Protein AF-A0A3R7ERK3-F1 (afdb_monomer_lite)

Radius of gyration: 38.35 Å; chains: 1; bounding box: 89×74×99 Å

InterPro domains:
  IPR007146 Sas10/Utp3/C1D [PF04000] (16-89)
  IPR018972 Sas10 C-terminal domain [PF09368] (213-286)

Foldseek 3Di:
DDPVLVVLVVVLVVLVCCLVQFLVVLLVLLVVVCVVDPDPVSVVVNVLSVVVNVLSVQLSVLSVVVSVCVVVVHDCPPPCSVVVNVVSVVVVVVVVVVCVVCVVVSVVSSPPDPPDPPCPPPPPCLVCCVLPPPDPDDDDDPPDPDDDDDDDDDDDDDDDDDDPPPPPVVVNVVVVVVVVVVVVVVSVVSVVVSPPDDPPPPPPPPPPPPPVPDDDDDDPCRVVVPPPDDDDDPCVVDPVSVVVVVVVVVVVVCCVVDPDDDDPCVPDDPDDPVDDDPVDDPDDDD

pLDDT: mean 79.23, std 19.53, range [29.23, 98.06]

Structure (mmCIF, N/CA/C/O backbone):
data_AF-A0A3R7ERK3-F1
#
_entry.id   AF-A0A3R7ERK3-F1
#
loop_
_atom_site.group_PDB
_atom_site.id
_atom_site.type_symbol
_atom_site.label_atom_id
_atom_site.label_alt_id
_atom_site.label_comp_id
_atom_site.label_asym_id
_atom_site.label_entity_id
_atom_site.label_seq_id
_atom_site.pdbx_PDB_ins_code
_atom_site.Cartn_x
_atom_site.Cartn_y
_atom_site.Cartn_z
_atom_site.occupancy
_atom_site.B_iso_or_equiv
_atom_site.auth_seq_id
_atom_site.auth_comp_id
_atom_site.auth_asym_id
_atom_site.auth_atom_id
_atom_site.pdbx_PDB_model_num
ATOM 1 N N . THR A 1 1 ? -10.775 5.282 52.445 1.00 58.25 1 THR A N 1
ATOM 2 C CA . THR A 1 1 ? -9.880 4.820 51.362 1.00 58.25 1 THR A CA 1
ATOM 3 C C . THR A 1 1 ? -10.753 4.268 50.256 1.00 58.25 1 THR A C 1
ATOM 5 O O . THR A 1 1 ? -11.636 3.484 50.562 1.00 58.25 1 THR A O 1
ATOM 8 N N . SER A 1 2 ? -10.615 4.758 49.022 1.00 68.88 2 SER A N 1
ATOM 9 C CA . SER A 1 2 ? -11.477 4.341 47.901 1.00 68.88 2 SER A CA 1
ATOM 10 C C . SER A 1 2 ? -10.902 3.055 47.289 1.00 68.88 2 SER A C 1
ATOM 12 O O . SER A 1 2 ? -9.814 3.146 46.722 1.00 68.88 2 SER A O 1
ATOM 14 N N . PRO A 1 3 ? -11.556 1.885 47.419 1.00 77.94 3 PRO A N 1
ATOM 15 C CA . PRO A 1 3 ? -11.008 0.603 46.952 1.00 77.94 3 PRO A CA 1
ATOM 16 C C . PRO A 1 3 ? -10.817 0.551 45.427 1.00 77.94 3 PRO A C 1
ATOM 18 O O . PRO A 1 3 ? -9.870 -0.062 44.953 1.00 77.94 3 PRO A O 1
ATOM 21 N N . GLU A 1 4 ? -11.634 1.299 44.682 1.00 80.88 4 GLU A N 1
ATOM 22 C CA . GLU A 1 4 ? -11.571 1.447 43.217 1.00 80.88 4 GLU A CA 1
ATOM 23 C C . GLU A 1 4 ? -10.224 1.970 42.693 1.00 80.88 4 GLU A C 1
ATOM 25 O O . GLU A 1 4 ? -9.870 1.771 41.536 1.00 80.88 4 GLU A O 1
ATOM 30 N N . LEU A 1 5 ? -9.460 2.682 43.532 1.00 85.69 5 LEU A N 1
ATOM 31 C CA . LEU A 1 5 ? -8.225 3.335 43.099 1.00 85.69 5 LEU A CA 1
ATOM 32 C C . LEU A 1 5 ? -7.145 2.323 42.698 1.00 85.69 5 LEU A C 1
ATOM 34 O O . LEU A 1 5 ? -6.342 2.615 41.818 1.00 85.69 5 LEU A O 1
ATOM 38 N N . LEU A 1 6 ? -7.121 1.164 43.362 1.00 88.06 6 LEU A N 1
ATOM 39 C CA . LEU A 1 6 ? -6.150 0.117 43.069 1.00 88.06 6 LEU A CA 1
ATOM 40 C C . LEU A 1 6 ? -6.454 -0.530 41.713 1.00 88.06 6 LEU A C 1
ATOM 42 O O . LEU A 1 6 ? -5.558 -0.629 40.887 1.00 88.06 6 LEU A O 1
ATOM 46 N N . GLY A 1 7 ? -7.729 -0.837 41.447 1.00 89.62 7 GLY A N 1
ATOM 47 C CA . GLY A 1 7 ? -8.158 -1.380 40.154 1.00 89.62 7 GLY A CA 1
ATOM 48 C C . GLY A 1 7 ? -7.832 -0.443 38.990 1.00 89.62 7 GLY A C 1
ATOM 49 O O . GLY A 1 7 ? -7.250 -0.870 38.001 1.00 89.62 7 GLY A O 1
ATOM 50 N N . LEU A 1 8 ? -8.092 0.860 39.143 1.00 90.25 8 LEU A N 1
ATOM 51 C CA . LEU A 1 8 ? -7.752 1.853 38.115 1.00 90.25 8 LEU A CA 1
ATOM 52 C C . LEU A 1 8 ? -6.241 2.010 37.893 1.00 90.25 8 LEU A C 1
ATOM 54 O O . LEU A 1 8 ? -5.812 2.388 36.803 1.00 90.25 8 LEU A O 1
ATOM 58 N N . LEU A 1 9 ? -5.426 1.777 38.924 1.00 93.00 9 LEU A N 1
ATOM 59 C CA . LEU A 1 9 ? -3.972 1.824 38.799 1.00 93.00 9 LEU A CA 1
ATOM 60 C C . LEU A 1 9 ? -3.461 0.614 38.012 1.00 93.00 9 LEU A C 1
ATOM 62 O O . LEU A 1 9 ? -2.641 0.795 37.110 1.00 93.00 9 LEU A O 1
ATOM 66 N N . ASP A 1 10 ? -3.983 -0.575 38.309 1.00 93.75 10 ASP A N 1
ATOM 67 C CA . ASP A 1 10 ? -3.658 -1.806 37.586 1.00 93.75 10 ASP A CA 1
ATOM 68 C C . ASP A 1 10 ? -4.104 -1.710 36.116 1.00 93.75 10 ASP A C 1
ATOM 70 O O . ASP A 1 10 ? -3.326 -2.018 35.213 1.00 93.75 10 ASP A O 1
ATOM 74 N N . GLU A 1 11 ? -5.305 -1.181 35.852 1.00 92.25 11 GLU A N 1
ATOM 75 C CA . GLU A 1 11 ? -5.793 -0.908 34.491 1.00 92.25 11 GLU A CA 1
ATOM 76 C C . GLU A 1 11 ? -4.885 0.081 33.749 1.00 92.25 11 GLU A C 1
ATOM 78 O O . GLU A 1 11 ? -4.520 -0.150 32.596 1.00 92.25 11 GLU A O 1
ATOM 83 N N . LEU A 1 12 ? -4.469 1.174 34.396 1.00 94.25 12 LEU A N 1
ATOM 84 C CA . LEU A 1 12 ? -3.560 2.139 33.777 1.00 94.25 12 LEU A CA 1
ATOM 85 C C . LEU A 1 12 ? -2.221 1.495 33.399 1.00 94.25 12 LEU A C 1
ATOM 87 O O . LEU A 1 12 ? -1.716 1.752 32.307 1.00 94.25 12 LEU A O 1
ATOM 91 N N . GLN A 1 13 ? -1.652 0.663 34.274 1.00 94.94 13 GLN A N 1
ATOM 92 C CA . GLN A 1 13 ? -0.412 -0.055 33.974 1.00 94.94 13 GLN A CA 1
ATOM 93 C C . GLN A 1 13 ? -0.601 -1.048 32.823 1.00 94.94 13 GLN A C 1
ATOM 95 O O . GLN A 1 13 ? 0.227 -1.077 31.913 1.00 94.94 13 GLN A O 1
ATOM 100 N N . LEU A 1 14 ? -1.710 -1.791 32.822 1.00 94.94 14 LEU A N 1
ATOM 101 C CA . LEU A 1 14 ? -2.060 -2.742 31.769 1.00 94.94 14 LEU A CA 1
ATOM 102 C C . LEU A 1 14 ? -2.144 -2.060 30.397 1.00 94.94 14 LEU A C 1
ATOM 104 O O . LEU A 1 14 ? -1.480 -2.485 29.455 1.00 94.94 14 LEU A O 1
ATOM 108 N N . TYR A 1 15 ? -2.915 -0.977 30.279 1.00 94.00 15 TYR A N 1
ATOM 109 C CA . TYR A 1 15 ? -3.103 -0.284 29.001 1.00 94.00 15 TYR A CA 1
ATOM 110 C C . TYR A 1 15 ? -1.849 0.457 28.523 1.00 94.00 15 TYR A C 1
ATOM 112 O O . TYR A 1 15 ? -1.625 0.567 27.315 1.00 94.00 15 TYR A O 1
ATOM 120 N N . LEU A 1 16 ? -1.003 0.942 29.439 1.00 94.19 16 LEU A N 1
ATOM 121 C CA . LEU A 1 16 ? 0.304 1.486 29.067 1.00 94.19 16 LEU A CA 1
ATOM 122 C C . LEU A 1 16 ? 1.236 0.396 28.526 1.00 94.19 16 LEU A C 1
ATOM 124 O O . LEU A 1 16 ? 1.875 0.632 27.502 1.00 94.19 16 LEU A O 1
ATOM 128 N N . ALA A 1 17 ? 1.271 -0.781 29.159 1.00 94.88 17 ALA A N 1
ATOM 129 C CA . ALA A 1 17 ? 2.052 -1.920 28.677 1.00 94.88 17 ALA A CA 1
ATOM 130 C C . ALA A 1 17 ? 1.566 -2.380 27.292 1.00 94.88 17 ALA A C 1
ATOM 132 O O . ALA A 1 17 ? 2.362 -2.467 26.359 1.00 94.88 17 ALA A O 1
ATOM 133 N N . GLN A 1 18 ? 0.250 -2.544 27.112 1.00 91.88 18 GLN A N 1
ATOM 134 C CA . GLN A 1 18 ? -0.352 -2.883 25.816 1.00 91.88 18 GLN A CA 1
ATOM 135 C C . GLN A 1 18 ? 0.002 -1.869 24.717 1.00 91.88 18 GLN A C 1
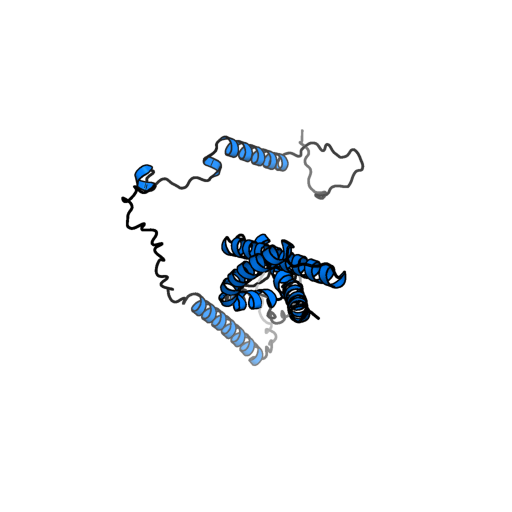ATOM 137 O O . GLN A 1 18 ? 0.274 -2.250 23.575 1.00 91.88 18 GLN A O 1
ATOM 142 N N . TYR A 1 19 ? 0.016 -0.572 25.041 1.00 93.69 19 TYR A N 1
ATOM 143 C CA . TYR A 1 19 ? 0.418 0.462 24.091 1.00 93.69 19 TYR A CA 1
ATOM 144 C C . TYR A 1 19 ? 1.891 0.329 23.683 1.00 93.69 19 TYR A C 1
ATOM 146 O O . TYR A 1 19 ? 2.200 0.394 22.490 1.00 93.69 19 TYR A O 1
ATOM 154 N N . THR A 1 20 ? 2.792 0.136 24.651 1.00 93.88 20 THR A N 1
ATOM 155 C CA . THR A 1 20 ? 4.235 0.065 24.386 1.00 93.88 20 THR A CA 1
ATOM 156 C C . THR A 1 20 ? 4.667 -1.228 23.708 1.00 93.88 20 THR A C 1
ATOM 158 O O . THR A 1 20 ? 5.536 -1.174 22.842 1.00 93.88 20 THR A O 1
ATOM 161 N N . GLU A 1 21 ? 4.085 -2.362 24.094 1.00 92.31 21 GLU A N 1
ATOM 162 C CA . GLU A 1 21 ? 4.523 -3.694 23.659 1.00 92.31 21 GLU A CA 1
ATOM 163 C C . GLU A 1 21 ? 3.828 -4.147 22.371 1.00 92.31 21 GLU A C 1
ATOM 165 O O . GLU A 1 21 ? 4.473 -4.767 21.531 1.00 92.31 21 GLU A O 1
ATOM 170 N N . ASN A 1 22 ? 2.554 -3.782 22.167 1.00 91.81 22 ASN A N 1
ATOM 171 C CA . ASN A 1 22 ? 1.754 -4.328 21.065 1.00 91.81 22 ASN A CA 1
ATOM 172 C C . ASN A 1 22 ? 1.363 -3.255 20.042 1.00 91.81 22 ASN A C 1
ATOM 174 O O . ASN A 1 22 ? 1.685 -3.363 18.859 1.00 91.81 22 ASN A O 1
ATOM 178 N N . ILE A 1 23 ? 0.667 -2.198 20.477 1.00 93.06 23 ILE A N 1
ATOM 179 C CA . ILE A 1 23 ? 0.012 -1.253 19.551 1.00 93.06 23 ILE A CA 1
ATOM 180 C C . ILE A 1 23 ? 1.043 -0.439 18.765 1.00 93.06 23 ILE A C 1
ATOM 182 O O . ILE A 1 23 ? 0.965 -0.359 17.538 1.00 93.06 23 ILE A O 1
ATOM 186 N N . ARG A 1 24 ? 2.017 0.158 19.459 1.00 93.50 24 ARG A N 1
ATOM 187 C CA . ARG A 1 24 ? 3.039 0.995 18.825 1.00 93.50 24 ARG A CA 1
ATOM 188 C C . ARG A 1 24 ? 3.893 0.234 17.795 1.00 93.50 24 ARG A C 1
ATOM 190 O O . ARG A 1 24 ? 3.940 0.696 16.653 1.00 93.50 24 ARG A O 1
ATOM 197 N N . PRO A 1 25 ? 4.530 -0.911 18.121 1.00 93.94 25 PRO A N 1
ATOM 198 C CA . PRO A 1 25 ? 5.323 -1.642 17.131 1.00 93.94 25 PRO A CA 1
ATOM 199 C C . PRO A 1 25 ? 4.471 -2.175 15.971 1.00 93.94 25 PRO A C 1
ATOM 201 O O . PRO A 1 25 ? 4.920 -2.151 14.824 1.00 93.94 25 PRO A O 1
ATOM 204 N N . ALA A 1 26 ? 3.219 -2.580 16.216 1.00 92.88 26 ALA A N 1
ATOM 205 C CA . ALA A 1 26 ? 2.319 -3.009 15.146 1.00 92.88 26 ALA A CA 1
ATOM 206 C C . ALA A 1 26 ? 2.004 -1.877 14.150 1.00 92.88 26 ALA A C 1
ATOM 208 O O . ALA A 1 26 ? 2.006 -2.107 12.937 1.00 92.88 26 ALA A O 1
ATOM 209 N N . ILE A 1 27 ? 1.781 -0.646 14.631 1.00 94.19 27 ILE A N 1
ATOM 210 C CA . ILE A 1 27 ? 1.573 0.523 13.761 1.00 94.19 27 ILE A CA 1
ATOM 211 C C . ILE A 1 27 ? 2.820 0.792 12.918 1.00 94.19 27 ILE A C 1
ATOM 213 O O . ILE A 1 27 ? 2.697 0.942 11.702 1.00 94.19 27 ILE A O 1
ATOM 217 N N . GLU A 1 28 ? 4.006 0.810 13.530 1.00 92.44 28 GLU A N 1
ATOM 218 C CA . GLU A 1 28 ? 5.272 1.053 12.823 1.00 92.44 28 GLU A CA 1
ATOM 219 C C . GLU A 1 28 ? 5.475 0.024 11.689 1.00 92.44 28 GLU A C 1
ATOM 221 O O . GLU A 1 28 ? 5.719 0.406 10.538 1.00 92.44 28 GLU A O 1
ATOM 226 N N . LYS A 1 29 ? 5.234 -1.269 11.956 1.00 90.75 29 LYS A N 1
ATOM 227 C CA . LYS A 1 29 ? 5.305 -2.333 10.938 1.00 90.75 29 LYS A CA 1
ATOM 228 C C . LYS A 1 29 ? 4.248 -2.199 9.838 1.00 90.75 29 LYS A C 1
ATOM 230 O O . LYS A 1 29 ? 4.567 -2.362 8.655 1.00 90.75 29 LYS A O 1
ATOM 235 N N . LEU A 1 30 ? 2.994 -1.879 10.170 1.00 90.06 30 LEU A N 1
ATOM 236 C CA . LEU A 1 30 ? 1.955 -1.662 9.152 1.00 90.06 30 LEU A CA 1
ATOM 237 C C . LEU A 1 30 ? 2.241 -0.430 8.286 1.00 90.06 30 LEU A C 1
ATOM 239 O O . LEU A 1 30 ? 1.968 -0.450 7.082 1.00 90.06 30 LEU A O 1
ATOM 243 N N . GLU A 1 31 ? 2.820 0.633 8.841 1.00 90.81 31 GLU A N 1
ATOM 244 C CA . GLU A 1 31 ? 3.239 1.798 8.055 1.00 90.81 31 GLU A CA 1
ATOM 245 C C . GLU A 1 31 ? 4.352 1.455 7.057 1.00 90.81 31 GLU A C 1
ATOM 247 O O . GLU A 1 31 ? 4.349 1.961 5.931 1.00 90.81 31 GLU A O 1
ATOM 252 N N . LEU A 1 32 ? 5.278 0.566 7.421 1.00 89.31 32 LEU A N 1
ATOM 253 C CA . LEU A 1 32 ? 6.282 0.048 6.490 1.00 89.31 32 LEU A CA 1
ATOM 254 C C . LEU A 1 32 ? 5.639 -0.831 5.406 1.00 89.31 32 LEU A C 1
ATOM 256 O O . LEU A 1 32 ? 5.865 -0.603 4.212 1.00 89.31 32 LEU A O 1
ATOM 260 N N . LYS A 1 33 ? 4.773 -1.779 5.789 1.00 86.62 33 LYS A N 1
ATOM 261 C CA . LYS A 1 33 ? 4.084 -2.677 4.841 1.00 86.62 33 LYS A CA 1
ATOM 262 C C . LYS A 1 33 ? 3.190 -1.913 3.856 1.00 86.62 33 LYS A C 1
ATOM 264 O O . LYS A 1 33 ? 3.205 -2.223 2.666 1.00 86.62 33 LYS A O 1
ATOM 269 N N . THR A 1 34 ? 2.476 -0.881 4.306 1.00 86.44 34 THR A N 1
ATOM 270 C CA . THR A 1 34 ? 1.622 -0.037 3.443 1.00 86.44 34 THR A CA 1
ATOM 271 C C . THR A 1 34 ? 2.414 0.830 2.463 1.00 86.44 34 THR A C 1
ATOM 273 O O . THR A 1 34 ? 1.952 1.060 1.344 1.00 86.44 34 THR A O 1
ATOM 276 N N . LYS A 1 35 ? 3.620 1.285 2.831 1.00 85.56 35 LYS A N 1
ATOM 277 C CA . LYS A 1 35 ? 4.535 1.970 1.898 1.00 85.56 35 LYS A CA 1
ATOM 278 C C . LYS A 1 35 ? 5.051 1.026 0.808 1.00 85.56 35 LYS A C 1
ATOM 280 O O . LYS A 1 35 ? 5.187 1.459 -0.335 1.00 85.56 35 LYS A O 1
ATOM 285 N N . ARG A 1 36 ? 5.321 -0.242 1.150 1.00 83.19 36 ARG A N 1
ATOM 286 C CA . ARG A 1 36 ? 5.801 -1.275 0.211 1.00 83.19 36 ARG A CA 1
ATOM 287 C C . ARG A 1 36 ? 4.689 -1.768 -0.724 1.00 83.19 36 ARG A C 1
ATOM 289 O O . ARG A 1 36 ? 4.885 -1.833 -1.936 1.00 83.19 36 ARG A O 1
ATOM 296 N N . LYS A 1 37 ? 3.517 -2.108 -0.177 1.00 80.19 37 LYS A N 1
ATOM 297 C CA . LYS A 1 37 ? 2.383 -2.700 -0.907 1.00 80.19 37 LYS A CA 1
ATOM 298 C C . LYS A 1 37 ? 1.115 -1.874 -0.671 1.00 80.19 37 LYS A C 1
ATOM 300 O O . LYS A 1 37 ? 0.641 -1.742 0.453 1.00 80.19 37 LYS A O 1
ATOM 305 N N . SER A 1 38 ? 0.525 -1.354 -1.750 1.00 74.31 38 SER A N 1
ATOM 306 C CA . SER A 1 38 ? -0.777 -0.682 -1.689 1.00 74.31 38 SER A CA 1
ATOM 307 C C . SER A 1 38 ? -1.889 -1.733 -1.697 1.00 74.31 38 SER A C 1
ATOM 309 O O . SER A 1 38 ? -2.239 -2.262 -2.749 1.00 74.31 38 SER A O 1
ATOM 311 N N . ASN A 1 39 ? -2.408 -2.052 -0.511 1.00 86.56 39 ASN A N 1
ATOM 312 C CA . ASN A 1 39 ? -3.577 -2.908 -0.320 1.00 86.56 39 ASN A CA 1
ATOM 313 C C . ASN A 1 39 ? -4.597 -2.172 0.562 1.00 86.56 39 ASN A C 1
ATOM 315 O O . ASN A 1 39 ? -4.229 -1.584 1.581 1.00 86.56 39 ASN A O 1
ATOM 319 N N . GLU A 1 40 ? -5.867 -2.210 0.165 1.00 88.31 40 GLU A N 1
ATOM 320 C CA . GLU A 1 40 ? -6.975 -1.614 0.911 1.00 88.31 40 GLU A CA 1
ATOM 321 C C . GLU A 1 40 ? -7.127 -2.250 2.299 1.00 88.31 40 GLU A C 1
ATOM 323 O O . GLU A 1 40 ? -7.252 -1.518 3.275 1.00 88.31 40 GLU A O 1
ATOM 328 N N . ALA A 1 41 ? -6.965 -3.573 2.420 1.00 87.88 41 ALA A N 1
ATOM 329 C CA . ALA A 1 41 ? -7.040 -4.280 3.702 1.00 87.88 41 ALA A CA 1
ATOM 330 C C . ALA A 1 41 ? -5.949 -3.838 4.702 1.00 87.88 41 ALA A C 1
ATOM 332 O O . ALA A 1 41 ? -6.192 -3.711 5.903 1.00 87.88 41 ALA A O 1
ATOM 333 N N . LEU A 1 42 ? -4.737 -3.546 4.210 1.00 87.56 42 LEU A N 1
ATOM 334 C CA . LEU A 1 42 ? -3.658 -3.011 5.050 1.00 87.56 42 LEU A CA 1
ATOM 335 C C . LEU A 1 42 ? -3.944 -1.566 5.472 1.00 87.56 42 LEU A C 1
ATOM 337 O O . LEU A 1 42 ? -3.640 -1.178 6.598 1.00 87.56 42 LEU A O 1
ATOM 341 N N . ALA A 1 43 ? -4.547 -0.769 4.585 1.00 90.06 43 ALA A N 1
ATOM 342 C CA . ALA A 1 43 ? -4.940 0.599 4.898 1.00 90.06 43 ALA A CA 1
ATOM 343 C C . ALA A 1 43 ? -6.066 0.643 5.945 1.00 90.06 43 ALA A C 1
ATOM 345 O O . ALA A 1 43 ? -6.007 1.465 6.862 1.00 90.06 43 ALA A O 1
ATOM 346 N N . THR A 1 44 ? -7.052 -0.257 5.854 1.00 92.31 44 THR A N 1
ATOM 347 C CA . THR A 1 44 ? -8.117 -0.386 6.859 1.00 92.31 44 THR A CA 1
ATOM 348 C C . THR A 1 44 ? -7.570 -0.863 8.202 1.00 92.31 44 THR A C 1
ATOM 350 O O . THR A 1 44 ? -7.925 -0.285 9.228 1.00 92.31 44 THR A O 1
ATOM 353 N N . GLY A 1 45 ? -6.654 -1.840 8.208 1.00 91.88 45 GLY A N 1
ATOM 354 C CA . GLY A 1 45 ? -5.990 -2.309 9.431 1.00 91.88 45 GLY A CA 1
ATOM 355 C C . GLY A 1 45 ? -5.160 -1.216 10.112 1.00 91.88 45 GLY A C 1
ATOM 356 O O . GLY A 1 45 ? -5.272 -1.010 11.320 1.00 91.88 45 GLY A O 1
ATOM 357 N N . LEU A 1 46 ? -4.399 -0.436 9.336 1.00 93.56 46 LEU A N 1
ATOM 358 C CA . LEU A 1 46 ? -3.641 0.708 9.855 1.00 93.56 46 LEU A CA 1
ATOM 359 C C . LEU A 1 46 ? -4.564 1.785 10.445 1.00 93.56 46 LEU A C 1
ATOM 361 O O . LEU A 1 46 ? -4.278 2.327 11.512 1.00 93.56 46 LEU A O 1
ATOM 365 N N . ALA A 1 47 ? -5.667 2.107 9.762 1.00 94.31 47 ALA A N 1
ATOM 366 C CA . ALA A 1 47 ? -6.650 3.060 10.268 1.00 94.31 47 ALA A CA 1
ATOM 367 C C . ALA A 1 47 ? -7.264 2.577 11.592 1.00 94.31 47 ALA A C 1
ATOM 369 O O . ALA A 1 47 ? -7.353 3.364 12.534 1.00 94.31 47 ALA A O 1
ATOM 370 N N . TYR A 1 48 ? -7.612 1.290 11.691 1.00 94.50 48 TYR A N 1
ATOM 371 C CA . TYR A 1 48 ? -8.115 0.690 12.926 1.00 94.50 48 TYR A CA 1
ATOM 372 C C . TYR A 1 48 ? -7.102 0.806 14.074 1.00 94.50 48 TYR A C 1
ATOM 374 O O . TYR A 1 48 ? -7.437 1.377 15.115 1.00 94.50 48 TYR A O 1
ATOM 382 N N . LEU A 1 49 ? -5.847 0.381 13.877 1.00 94.56 49 LEU A N 1
ATOM 383 C CA . LEU A 1 49 ? -4.824 0.473 14.927 1.00 94.56 49 LEU A CA 1
ATOM 384 C C . LEU A 1 49 ? -4.573 1.916 15.385 1.00 94.56 49 LEU A C 1
ATOM 386 O O . LEU A 1 49 ? -4.452 2.150 16.584 1.00 94.56 49 LEU A O 1
ATOM 390 N N . LYS A 1 50 ? -4.591 2.898 14.474 1.00 95.12 50 LYS A N 1
ATOM 391 C CA . LYS A 1 50 ? -4.494 4.326 14.837 1.00 95.12 50 LYS A CA 1
ATOM 392 C C . LYS A 1 50 ? -5.677 4.803 15.675 1.00 95.12 50 LYS A C 1
ATOM 394 O O . LYS A 1 50 ? -5.508 5.598 16.599 1.00 95.12 50 LYS A O 1
ATOM 399 N N . THR A 1 51 ? -6.889 4.331 15.376 1.00 95.12 51 THR A N 1
ATOM 400 C CA . THR A 1 51 ? -8.053 4.647 16.218 1.00 95.12 51 THR A CA 1
ATOM 401 C C . THR A 1 51 ? -7.954 3.990 17.594 1.00 95.12 51 THR A C 1
ATOM 403 O O . THR A 1 51 ? -8.251 4.656 18.586 1.00 95.12 51 THR A O 1
ATOM 406 N N . LYS A 1 52 ? -7.473 2.740 17.671 1.00 95.06 52 LYS A N 1
ATOM 407 C CA . LYS A 1 52 ? -7.244 2.016 18.930 1.00 95.06 52 LYS A CA 1
ATOM 408 C C . LYS A 1 52 ? -6.169 2.693 19.782 1.00 95.06 52 LYS A C 1
ATOM 410 O O . LYS A 1 52 ? -6.402 2.928 20.964 1.00 95.06 52 LYS A O 1
ATOM 415 N N . GLU A 1 53 ? -5.051 3.100 19.180 1.00 95.88 53 GLU A N 1
ATOM 416 C CA . GLU A 1 53 ? -4.003 3.903 19.824 1.00 95.88 53 GLU A CA 1
ATOM 417 C C . GLU A 1 53 ? -4.583 5.167 20.466 1.00 95.88 53 GLU A C 1
ATOM 419 O O . GLU A 1 53 ? -4.405 5.401 21.663 1.00 95.88 53 GLU A O 1
ATOM 424 N N . ALA A 1 54 ? -5.323 5.964 19.688 1.00 96.00 54 ALA A N 1
ATOM 425 C CA . ALA A 1 54 ? -5.930 7.188 20.194 1.00 96.00 54 ALA A CA 1
ATOM 426 C C . ALA A 1 54 ? -6.883 6.904 21.365 1.00 96.00 54 ALA A C 1
ATOM 428 O O . ALA A 1 54 ? -6.968 7.690 22.309 1.00 96.00 54 ALA A O 1
ATOM 429 N N . LEU A 1 55 ? -7.607 5.788 21.323 1.00 95.56 55 LEU A N 1
ATOM 430 C CA . LEU A 1 55 ? -8.573 5.421 22.350 1.00 95.56 55 LEU A CA 1
ATOM 431 C C . LEU A 1 55 ? -7.888 4.993 23.656 1.00 95.56 55 LEU A C 1
ATOM 433 O O . LEU A 1 55 ? -8.243 5.507 24.719 1.00 95.56 55 LEU A O 1
ATOM 437 N N . VAL A 1 56 ? -6.853 4.154 23.567 1.00 95.56 56 VAL A N 1
ATOM 438 C CA . VAL A 1 56 ? -6.030 3.721 24.709 1.00 95.56 56 VAL A CA 1
ATOM 439 C C . VAL A 1 56 ? -5.298 4.907 25.350 1.00 95.56 56 VAL A C 1
ATOM 441 O O . VAL A 1 56 ? -5.321 5.068 26.573 1.00 95.56 56 VAL A O 1
ATOM 444 N N . LEU A 1 57 ? -4.715 5.806 24.549 1.00 94.88 57 LEU A N 1
ATOM 445 C CA . LEU A 1 57 ? -4.059 7.020 25.055 1.00 94.88 57 LEU A CA 1
ATOM 446 C C . LEU A 1 57 ? -5.047 7.969 25.746 1.00 94.88 57 LEU A C 1
ATOM 448 O O . LEU A 1 57 ? -4.753 8.522 26.807 1.00 94.88 57 LEU A O 1
ATOM 452 N N . ASN A 1 58 ? -6.244 8.144 25.183 1.00 95.69 58 ASN A N 1
ATOM 453 C CA . ASN A 1 58 ? -7.277 8.964 25.814 1.00 95.69 58 ASN A CA 1
ATOM 454 C C . ASN A 1 58 ? -7.768 8.345 27.130 1.00 95.69 58 ASN A C 1
ATOM 456 O O . ASN A 1 58 ? -8.000 9.071 28.098 1.00 95.69 58 ASN A O 1
ATOM 460 N N . TYR A 1 59 ? -7.916 7.023 27.192 1.00 95.81 59 TYR A N 1
ATOM 461 C CA . TYR A 1 59 ? -8.343 6.323 28.401 1.00 95.81 59 TYR A CA 1
ATOM 462 C C . TYR A 1 59 ? -7.299 6.431 29.520 1.00 95.81 59 TYR A C 1
ATOM 464 O O . TYR A 1 59 ? -7.613 6.914 30.610 1.00 95.81 59 TYR A O 1
ATOM 472 N N . THR A 1 60 ? -6.038 6.115 29.219 1.00 95.00 60 THR A N 1
ATOM 473 C CA . THR A 1 60 ? -4.911 6.253 30.160 1.00 95.00 60 THR A CA 1
ATOM 474 C C . THR A 1 60 ? -4.734 7.696 30.641 1.00 95.00 60 THR A C 1
ATOM 476 O O . THR A 1 60 ? -4.553 7.928 31.838 1.00 95.00 60 THR A O 1
ATOM 479 N N . THR A 1 61 ? -4.888 8.687 29.756 1.00 95.38 61 THR A N 1
ATOM 480 C CA . THR A 1 61 ? -4.847 10.111 30.133 1.00 95.38 61 THR A CA 1
ATOM 481 C C . THR A 1 61 ? -5.969 10.465 31.113 1.00 95.38 61 THR A C 1
ATOM 483 O O . THR A 1 61 ? -5.707 11.078 32.150 1.00 95.38 61 THR A O 1
ATOM 486 N N . ASN A 1 62 ? -7.210 10.048 30.846 1.00 94.50 62 ASN A N 1
ATOM 487 C CA . ASN A 1 62 ? -8.348 10.340 31.724 1.00 94.50 62 ASN A CA 1
ATOM 488 C C . ASN A 1 62 ? -8.245 9.627 33.083 1.00 94.50 62 ASN A C 1
ATOM 490 O O . ASN A 1 62 ? -8.529 10.249 34.112 1.00 94.50 62 ASN A O 1
ATOM 494 N N . ILE A 1 63 ? -7.774 8.375 33.117 1.00 94.06 63 ILE A N 1
ATOM 495 C CA . ILE A 1 63 ? -7.491 7.678 34.380 1.00 94.06 63 ILE A CA 1
ATOM 496 C C . ILE A 1 63 ? -6.382 8.396 35.150 1.00 94.06 63 ILE A C 1
ATOM 498 O O . ILE A 1 63 ? -6.551 8.676 36.337 1.00 94.06 63 ILE A O 1
ATOM 502 N N . SER A 1 64 ? -5.274 8.756 34.493 1.00 94.56 64 SER A N 1
ATOM 503 C CA . SER A 1 64 ? -4.159 9.456 35.145 1.00 94.56 64 SER A CA 1
ATOM 504 C C . SER A 1 64 ? -4.611 10.778 35.775 1.00 94.56 64 SER A C 1
ATOM 506 O O . SER A 1 64 ? -4.242 11.091 36.909 1.00 94.56 64 SER A O 1
ATOM 508 N N . PHE A 1 65 ? -5.498 11.512 35.095 1.00 93.81 65 PHE A N 1
ATOM 509 C CA . PHE A 1 65 ? -6.092 12.736 35.613 1.00 93.81 65 PHE A CA 1
ATOM 510 C C . PHE A 1 65 ? -6.995 12.469 36.822 1.00 93.81 65 PHE A C 1
ATOM 512 O O . PHE A 1 65 ? -6.915 13.192 37.820 1.00 93.81 65 PHE A O 1
ATOM 519 N N . TYR A 1 66 ? -7.837 11.433 36.762 1.00 92.50 66 TYR A N 1
ATOM 520 C CA . TYR A 1 66 ? -8.690 11.044 37.885 1.00 92.50 66 TYR A CA 1
ATOM 521 C C . TYR A 1 66 ? -7.859 10.658 39.118 1.00 92.50 66 TYR A C 1
ATOM 523 O O . TYR A 1 66 ? -8.113 11.158 40.219 1.00 92.50 66 TYR A O 1
ATOM 531 N N . LEU A 1 67 ? -6.819 9.841 38.928 1.00 91.50 67 LEU A N 1
ATOM 532 C CA . LEU A 1 67 ? -5.880 9.452 39.980 1.00 91.50 67 LEU A CA 1
ATOM 533 C C . LEU A 1 67 ? -5.151 10.668 40.561 1.00 91.50 67 LEU A C 1
ATOM 535 O O . LEU A 1 67 ? -5.075 10.815 41.781 1.00 91.50 67 LEU A O 1
ATOM 539 N N . HIS A 1 68 ? -4.687 11.586 39.710 1.00 91.94 68 HIS A N 1
ATOM 540 C CA . HIS A 1 68 ? -4.045 12.826 40.143 1.00 91.94 68 HIS A CA 1
ATOM 541 C C . HIS A 1 68 ? -4.981 13.690 41.001 1.00 91.94 68 HIS A C 1
ATOM 543 O O . HIS A 1 68 ? -4.595 14.184 42.063 1.00 91.94 68 HIS A O 1
ATOM 549 N N . CYS A 1 69 ? -6.239 13.834 40.586 1.00 91.06 69 CYS A N 1
ATOM 550 C CA . CYS A 1 69 ? -7.234 14.605 41.326 1.00 91.06 69 CYS A CA 1
ATOM 551 C C . CYS A 1 69 ? -7.602 13.956 42.669 1.00 91.06 69 CYS A C 1
ATOM 553 O O . CYS A 1 69 ? -7.792 14.665 43.663 1.00 91.06 69 CYS A O 1
ATOM 555 N N . LYS A 1 70 ? -7.649 12.619 42.726 1.00 89.06 70 LYS A N 1
ATOM 556 C CA . LYS A 1 70 ? -7.826 11.869 43.978 1.00 89.06 70 LYS A CA 1
ATOM 557 C C . LYS A 1 70 ? -6.619 11.987 44.907 1.00 89.06 70 LYS A C 1
ATOM 559 O O . LYS A 1 70 ? -6.824 12.152 46.107 1.00 89.06 70 LYS A O 1
ATOM 564 N N . ALA A 1 71 ? -5.396 11.984 44.376 1.00 91.12 71 ALA A N 1
ATOM 565 C CA . ALA A 1 71 ? -4.178 12.219 45.155 1.00 91.12 71 ALA A CA 1
ATOM 566 C C . ALA A 1 71 ? -4.139 13.633 45.764 1.00 91.12 71 ALA A C 1
ATOM 568 O O . ALA A 1 71 ? -3.676 13.810 46.887 1.00 91.12 71 ALA A O 1
ATOM 569 N N . GLN A 1 72 ? -4.696 14.630 45.066 1.00 91.75 72 GLN A N 1
ATOM 570 C CA . GLN A 1 72 ? -4.875 15.996 45.581 1.00 91.75 72 GLN A CA 1
ATOM 571 C C . GLN A 1 72 ? -6.016 16.140 46.607 1.00 91.75 72 GLN A C 1
ATOM 573 O O . GLN A 1 72 ? -6.215 17.230 47.140 1.00 91.75 72 GLN A O 1
ATOM 578 N N . GLY A 1 73 ? -6.796 15.086 46.868 1.00 87.56 73 GLY A N 1
ATOM 579 C CA . GLY A 1 73 ? -7.914 15.121 47.816 1.00 87.56 73 GLY A CA 1
ATOM 580 C C . GLY A 1 73 ? -9.161 15.859 47.316 1.00 87.56 73 GLY A C 1
ATOM 581 O O . GLY A 1 73 ? -10.040 16.181 48.115 1.00 87.56 73 GLY A O 1
ATOM 582 N N . LYS A 1 74 ? -9.275 16.132 46.008 1.00 85.88 74 LYS A N 1
ATOM 583 C CA . LYS A 1 74 ? -10.463 16.778 45.430 1.00 85.88 74 LYS A CA 1
ATOM 584 C C . LYS A 1 74 ? -11.634 15.790 45.344 1.00 85.88 74 LYS A C 1
ATOM 586 O O . LYS A 1 74 ? -11.463 14.613 45.015 1.00 85.88 74 LYS A O 1
ATOM 591 N N . VAL A 1 75 ? -12.847 16.275 45.604 1.00 86.06 75 VAL A N 1
ATOM 592 C CA . VAL A 1 75 ? -14.083 15.487 45.467 1.00 86.06 75 VAL A CA 1
ATOM 593 C C . VAL A 1 75 ? -14.425 15.356 43.979 1.00 86.06 75 VAL A C 1
ATOM 595 O O . VAL A 1 75 ? -14.515 16.358 43.283 1.00 86.06 75 VAL A O 1
ATOM 598 N N . MET A 1 76 ? -14.586 14.124 43.487 1.00 78.81 76 MET A N 1
ATOM 599 C CA . MET A 1 76 ? -14.710 13.809 42.049 1.00 78.81 76 MET A CA 1
ATOM 600 C C . MET A 1 76 ? -16.109 13.336 41.624 1.00 78.81 76 MET A C 1
ATOM 602 O O . MET A 1 76 ? -16.252 12.834 40.520 1.00 78.81 76 MET A O 1
ATOM 606 N N . VAL A 1 77 ? -17.126 13.456 42.482 1.00 80.69 77 VAL A N 1
ATOM 607 C CA . VAL A 1 77 ? -18.469 12.899 42.215 1.00 80.69 77 VAL A CA 1
ATOM 608 C C . VAL A 1 77 ? -19.139 13.565 41.003 1.00 80.69 77 VAL A C 1
ATOM 610 O O . VAL A 1 77 ? -19.710 12.865 40.178 1.00 80.69 77 VAL A O 1
ATOM 613 N N . ASP A 1 78 ? -18.971 14.879 40.831 1.00 85.62 78 ASP A N 1
ATOM 614 C CA . ASP A 1 78 ? -19.627 15.654 39.763 1.00 85.62 78 ASP A CA 1
ATOM 615 C C . ASP A 1 78 ? -18.692 15.998 38.586 1.00 85.62 78 ASP A C 1
ATOM 617 O O . ASP A 1 78 ? -18.987 16.878 37.775 1.00 85.62 78 ASP A O 1
ATOM 621 N N . HIS A 1 79 ? -17.523 15.351 38.489 1.00 88.38 79 HIS A N 1
ATOM 622 C CA . HIS A 1 79 ? -16.550 15.676 37.446 1.00 88.38 79 HIS A CA 1
ATOM 623 C C . HIS A 1 79 ? -16.844 14.901 36.145 1.00 88.38 79 HIS A C 1
ATOM 625 O O . HIS A 1 79 ? -16.945 13.672 36.181 1.00 88.38 79 HIS A O 1
ATOM 631 N N . PRO A 1 80 ? -16.879 15.558 34.966 1.00 92.25 80 PRO A N 1
ATOM 632 C CA . PRO A 1 80 ? -17.209 14.908 33.689 1.00 92.25 80 PRO A CA 1
ATOM 633 C C . PRO A 1 80 ? -16.233 13.796 33.281 1.00 92.25 80 PRO A C 1
ATOM 635 O O . PRO A 1 80 ? -16.573 12.951 32.460 1.00 92.25 80 PRO A O 1
ATOM 638 N N . VAL A 1 81 ? -15.036 13.758 33.877 1.00 91.75 81 VAL A N 1
ATOM 639 C CA . VAL A 1 81 ? -14.039 12.701 33.626 1.00 91.75 81 VAL A CA 1
ATOM 640 C C . VAL A 1 81 ? -14.566 11.315 33.974 1.00 91.75 81 VAL A C 1
ATOM 642 O O . VAL A 1 81 ? -14.236 10.382 33.257 1.00 91.75 81 VAL A O 1
ATOM 645 N N . LEU A 1 82 ? -15.423 11.164 34.990 1.00 90.31 82 LEU A N 1
ATOM 646 C CA . LEU A 1 82 ? -16.030 9.859 35.280 1.00 90.31 82 LEU A CA 1
ATOM 647 C C . LEU A 1 82 ? -16.891 9.375 34.107 1.00 90.31 82 LEU A C 1
ATOM 649 O O . LEU A 1 82 ? -16.728 8.248 33.648 1.00 90.31 82 LEU A O 1
ATOM 653 N N . ASN A 1 83 ? -17.732 10.257 33.558 1.00 92.44 83 ASN A N 1
ATOM 654 C CA . ASN A 1 83 ? -18.524 9.946 32.368 1.00 92.44 83 ASN A CA 1
ATOM 655 C C . ASN A 1 83 ? -17.619 9.648 31.166 1.00 92.44 83 ASN A C 1
ATOM 657 O O . ASN A 1 83 ? -17.891 8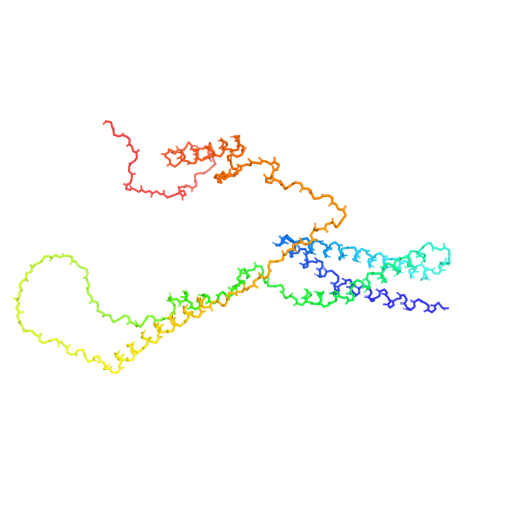.719 30.414 1.00 92.44 83 ASN A O 1
ATOM 661 N N . HIS A 1 84 ? -16.526 10.396 30.987 1.00 93.75 84 HIS A N 1
ATOM 662 C CA . HIS A 1 84 ? -15.579 10.133 29.902 1.00 93.75 84 HIS A CA 1
ATOM 663 C C . HIS A 1 84 ? -14.887 8.774 30.041 1.00 93.75 84 HIS A C 1
ATOM 665 O O . HIS A 1 84 ? -14.828 8.049 29.052 1.00 93.75 84 HIS A O 1
ATOM 671 N N . ILE A 1 85 ? -14.442 8.393 31.241 1.00 93.19 85 ILE A N 1
ATOM 672 C CA . ILE A 1 85 ? -13.844 7.076 31.510 1.00 93.19 85 ILE A CA 1
ATOM 673 C C . ILE A 1 85 ? -14.833 5.962 31.155 1.00 93.19 85 ILE A C 1
ATOM 675 O O . ILE A 1 85 ? -14.467 5.073 30.395 1.00 93.19 85 ILE A O 1
ATOM 679 N N . LEU A 1 86 ? -16.090 6.057 31.602 1.00 92.75 86 LEU A N 1
ATOM 680 C CA . LEU A 1 86 ? -17.126 5.069 31.273 1.00 92.75 86 LEU A CA 1
ATOM 681 C C . LEU A 1 86 ? -17.381 4.989 29.760 1.00 92.75 86 LEU A C 1
ATOM 683 O O . LEU A 1 86 ? -17.352 3.910 29.180 1.00 92.75 86 LEU A O 1
ATOM 687 N N . THR A 1 87 ? -17.529 6.133 29.081 1.00 95.69 87 THR A N 1
ATOM 688 C CA . THR A 1 87 ? -17.735 6.134 27.620 1.00 95.69 87 THR A CA 1
ATOM 689 C C . THR A 1 87 ? -16.540 5.587 26.840 1.00 95.69 87 THR A C 1
ATOM 691 O O . THR A 1 87 ? -16.713 5.077 25.734 1.00 95.69 87 THR A O 1
ATOM 694 N N . LEU A 1 88 ? -15.320 5.736 27.363 1.00 95.94 88 LEU A N 1
ATOM 695 C CA . LEU A 1 88 ? -14.115 5.172 26.760 1.00 95.94 88 LEU A CA 1
ATOM 696 C C . LEU A 1 88 ? -14.025 3.671 27.034 1.00 95.94 88 LEU A C 1
ATOM 698 O O . LEU A 1 88 ? -13.677 2.934 26.119 1.00 95.94 88 LEU A O 1
ATOM 702 N N . GLN A 1 89 ? -14.413 3.220 28.226 1.00 94.12 89 GLN A N 1
ATOM 703 C CA . GLN A 1 89 ? -14.500 1.804 28.579 1.00 94.12 89 GLN A CA 1
ATOM 704 C C . GLN A 1 89 ? -15.504 1.058 27.689 1.00 94.12 89 GLN A C 1
ATOM 706 O O . GLN A 1 89 ? -15.177 -0.001 27.159 1.00 94.12 89 GLN A O 1
ATOM 711 N N . ASP A 1 90 ? -16.680 1.640 27.434 1.00 95.62 90 ASP A N 1
ATOM 712 C CA . ASP A 1 90 ? -17.670 1.060 26.516 1.00 95.62 90 ASP A CA 1
ATOM 713 C C . ASP A 1 90 ? -17.100 0.892 25.102 1.00 95.62 90 ASP A C 1
ATOM 715 O O . ASP A 1 90 ? -17.316 -0.128 24.445 1.00 95.62 90 ASP A O 1
ATOM 719 N N . LYS A 1 91 ? -16.343 1.887 24.623 1.00 95.31 91 LYS A N 1
ATOM 720 C CA . LYS A 1 91 ? -15.707 1.824 23.303 1.00 95.31 91 LYS A CA 1
ATOM 721 C C . LYS A 1 91 ? -14.541 0.836 23.266 1.00 95.31 91 LYS A C 1
ATOM 723 O O . LYS A 1 91 ? -14.407 0.145 22.262 1.00 95.31 91 LYS A O 1
ATOM 728 N N . LEU A 1 92 ? -13.743 0.735 24.334 1.00 94.31 92 LEU A N 1
ATOM 729 C CA . LEU A 1 92 ? -12.702 -0.292 24.467 1.00 94.31 92 LEU A CA 1
ATOM 730 C C . LEU A 1 92 ? -13.317 -1.687 24.409 1.00 94.31 92 LEU A C 1
ATOM 732 O O . LEU A 1 92 ? -12.873 -2.496 23.610 1.00 94.31 92 LEU A O 1
ATOM 736 N N . SER A 1 93 ? -14.426 -1.921 25.114 1.00 94.81 93 SER A N 1
ATOM 737 C CA . SER A 1 93 ? -15.138 -3.203 25.057 1.00 94.81 93 SER A CA 1
ATOM 738 C C . SER A 1 93 ? -15.623 -3.563 23.645 1.00 94.81 93 SER A C 1
ATOM 740 O O . SER A 1 93 ? -15.734 -4.740 23.300 1.00 94.81 93 SER A O 1
ATOM 742 N N . VAL A 1 94 ? -15.937 -2.567 22.810 1.00 94.50 94 VAL A N 1
ATOM 743 C CA . VAL A 1 94 ? -16.257 -2.796 21.394 1.00 94.50 94 VAL A CA 1
ATOM 744 C C . VAL A 1 94 ? -15.001 -3.148 20.595 1.00 94.50 94 VAL A C 1
ATOM 746 O O . VAL A 1 94 ? -15.067 -4.071 19.787 1.00 94.50 94 VAL A O 1
ATOM 749 N N . CYS A 1 95 ? -13.878 -2.463 20.827 1.00 93.19 95 CYS A N 1
ATOM 750 C CA . CYS A 1 95 ? -12.591 -2.804 20.212 1.00 93.19 95 CYS A CA 1
ATOM 751 C C . CYS A 1 95 ? -12.135 -4.219 20.594 1.00 93.19 95 CYS A C 1
ATOM 753 O O . CYS A 1 95 ? -11.818 -4.992 19.700 1.00 93.19 95 CYS A O 1
ATOM 755 N N . ASP A 1 96 ? -12.234 -4.612 21.864 1.00 91.75 96 ASP A N 1
ATOM 756 C CA . ASP A 1 96 ? -11.806 -5.938 22.334 1.00 91.75 96 ASP A CA 1
ATOM 757 C C . ASP A 1 96 ? -12.556 -7.080 21.625 1.00 91.75 96 ASP A C 1
ATOM 759 O O . ASP A 1 96 ? -11.987 -8.125 21.316 1.00 91.75 96 ASP A O 1
ATOM 763 N N . LYS A 1 97 ? -13.841 -6.877 21.302 1.00 93.50 97 LYS A N 1
ATOM 764 C CA . LYS A 1 97 ? -14.636 -7.844 20.519 1.00 93.50 97 LYS A CA 1
ATOM 765 C C . LYS A 1 97 ? -14.161 -7.965 19.072 1.00 93.50 97 LYS A C 1
ATOM 767 O O . LYS A 1 97 ? -14.345 -9.015 18.463 1.00 93.50 97 LYS A O 1
ATOM 772 N N . ILE A 1 98 ? -13.621 -6.885 18.513 1.00 92.56 98 ILE A N 1
ATOM 773 C CA . ILE A 1 98 ? -13.024 -6.869 17.174 1.00 92.56 98 ILE A CA 1
ATOM 774 C C . ILE A 1 98 ? -11.619 -7.476 17.224 1.00 92.56 98 ILE A C 1
ATOM 776 O O . ILE A 1 98 ? -11.223 -8.135 16.272 1.00 92.56 98 ILE A O 1
ATOM 780 N N . ASP A 1 99 ? -10.890 -7.292 18.323 1.00 92.31 99 ASP A N 1
ATOM 781 C CA . ASP A 1 99 ? -9.519 -7.778 18.482 1.00 92.31 99 ASP A CA 1
ATOM 782 C C . ASP A 1 99 ? -9.442 -9.297 18.672 1.00 92.31 99 ASP A C 1
ATOM 784 O O . ASP A 1 99 ? -8.588 -9.922 18.058 1.00 92.31 99 ASP A O 1
ATOM 788 N N . GLN A 1 100 ? -10.379 -9.911 19.406 1.00 90.88 100 GLN A N 1
ATOM 789 C CA . GLN A 1 100 ? -10.407 -11.367 19.639 1.00 90.88 100 GLN A CA 1
ATOM 790 C C . GLN A 1 100 ? -10.163 -12.244 18.388 1.00 90.88 100 GLN A C 1
ATOM 792 O O . GLN A 1 100 ? -9.348 -13.159 18.458 1.00 90.88 100 GLN A O 1
ATOM 797 N N . PRO A 1 101 ? -10.840 -12.030 17.241 1.00 93.62 101 PRO A N 1
ATOM 798 C CA . PRO A 1 101 ? -10.565 -12.800 16.021 1.00 93.62 101 PRO A CA 1
ATOM 799 C C . PRO A 1 101 ? -9.283 -12.383 15.277 1.00 93.62 101 PRO A C 1
ATOM 801 O O . PRO A 1 101 ? -8.879 -13.068 14.339 1.00 93.62 101 PRO A O 1
ATOM 804 N N . LEU A 1 102 ? -8.684 -11.245 15.627 1.00 90.38 102 LEU A N 1
ATOM 805 C CA . LEU A 1 102 ? -7.505 -10.668 14.978 1.00 90.38 102 LEU A CA 1
ATOM 806 C C . LEU A 1 102 ? -6.211 -10.885 15.783 1.00 90.38 102 LEU A C 1
ATOM 808 O O . LEU A 1 102 ? -5.140 -10.599 15.249 1.00 90.38 102 LEU A O 1
ATOM 812 N N . ASP A 1 103 ? -6.285 -11.403 17.012 1.00 89.00 103 ASP A N 1
ATOM 813 C CA . ASP A 1 103 ? -5.123 -11.611 17.889 1.00 89.00 103 ASP A CA 1
ATOM 814 C C . ASP A 1 103 ? -4.038 -12.471 17.214 1.00 89.00 103 ASP A C 1
ATOM 816 O O . ASP A 1 103 ? -2.879 -12.062 17.167 1.00 89.00 103 ASP A O 1
ATOM 820 N N . ASP A 1 104 ? -4.414 -13.570 16.548 1.00 91.06 104 ASP A N 1
ATOM 821 C CA . ASP A 1 104 ? -3.470 -14.417 15.798 1.00 91.06 104 ASP A CA 1
ATOM 822 C C . ASP A 1 104 ? -2.735 -13.636 14.688 1.00 91.06 104 ASP A C 1
ATOM 824 O O . ASP A 1 104 ? -1.555 -13.862 14.406 1.00 91.06 104 ASP A O 1
ATOM 828 N N . GLN A 1 105 ? -3.431 -12.694 14.040 1.00 91.06 105 GLN A N 1
ATOM 829 C CA . GLN A 1 105 ? -2.860 -11.859 12.978 1.00 91.06 105 GLN A CA 1
ATOM 830 C C . GLN A 1 105 ? -1.927 -10.786 13.548 1.00 91.06 105 GLN A C 1
ATOM 832 O O . GLN A 1 105 ? -0.918 -10.450 12.920 1.00 91.06 105 GLN A O 1
ATOM 837 N N . LEU A 1 106 ? -2.262 -10.243 14.721 1.00 89.81 106 LEU A N 1
ATOM 838 C CA . LEU A 1 106 ? -1.432 -9.279 15.434 1.00 89.81 106 LEU A CA 1
ATOM 839 C C . LEU A 1 106 ? -0.139 -9.939 15.923 1.00 89.81 106 LEU A C 1
ATOM 841 O O . LEU A 1 106 ? 0.939 -9.388 15.696 1.00 89.81 106 LEU A O 1
ATOM 845 N N . ASP A 1 107 ? -0.230 -11.135 16.500 1.00 90.56 107 ASP A N 1
ATOM 846 C CA . ASP A 1 107 ? 0.929 -11.908 16.950 1.00 90.56 107 ASP A CA 1
ATOM 847 C C . ASP A 1 107 ? 1.836 -12.292 15.778 1.00 90.56 107 ASP A C 1
ATOM 849 O O . ASP A 1 107 ? 3.057 -12.132 15.858 1.00 90.56 107 ASP A O 1
ATOM 853 N N . ALA A 1 108 ? 1.263 -12.725 14.650 1.00 91.00 108 ALA A N 1
ATOM 854 C CA . ALA A 1 108 ? 2.029 -12.980 13.431 1.00 91.00 108 ALA A CA 1
ATOM 855 C C . ALA A 1 108 ? 2.765 -11.717 12.945 1.00 91.00 108 ALA A C 1
ATOM 857 O O . ALA A 1 108 ? 3.941 -11.775 12.589 1.00 91.00 108 ALA A O 1
ATOM 858 N N . LEU A 1 109 ? 2.108 -10.554 12.981 1.00 88.06 109 LEU A N 1
ATOM 859 C CA . LEU A 1 109 ? 2.717 -9.280 12.595 1.00 88.06 109 LEU A CA 1
ATOM 860 C C . LEU A 1 109 ? 3.841 -8.845 13.552 1.00 88.06 109 LEU A C 1
ATOM 862 O O . LEU A 1 109 ? 4.851 -8.287 13.113 1.00 88.06 109 LEU A O 1
ATOM 866 N N . LEU A 1 110 ? 3.675 -9.056 14.857 1.00 88.44 110 LEU A N 1
ATOM 867 C CA . LEU A 1 110 ? 4.678 -8.698 15.861 1.00 88.44 110 LEU A CA 1
ATOM 868 C C . LEU A 1 110 ? 5.890 -9.636 15.819 1.00 88.44 110 LEU A C 1
ATOM 870 O O . LEU A 1 110 ? 7.016 -9.158 15.976 1.00 88.44 110 LEU A O 1
ATOM 874 N N . ASN A 1 111 ? 5.678 -10.916 15.516 1.00 89.19 111 ASN A N 1
ATOM 875 C CA . ASN A 1 111 ? 6.737 -11.921 15.409 1.00 89.19 111 ASN A CA 1
ATOM 876 C C . ASN A 1 111 ? 7.453 -11.942 14.053 1.00 89.19 111 ASN A C 1
ATOM 878 O O . ASN A 1 111 ? 8.560 -12.475 13.982 1.00 89.19 111 ASN A O 1
ATOM 882 N N . ASP A 1 112 ? 6.868 -11.352 13.005 1.00 81.75 112 ASP A N 1
ATOM 883 C CA . ASP A 1 112 ? 7.552 -11.113 11.730 1.00 81.75 112 ASP A CA 1
ATOM 884 C C . ASP A 1 112 ? 8.856 -10.352 12.009 1.00 81.75 112 ASP A C 1
ATOM 886 O O . ASP A 1 112 ? 8.837 -9.174 12.384 1.00 81.75 112 ASP A O 1
ATOM 890 N N . GLN A 1 113 ? 9.996 -11.032 11.884 1.00 68.00 113 GLN A N 1
ATOM 891 C CA . GLN A 1 113 ? 11.291 -10.372 11.960 1.00 68.00 113 GLN A CA 1
ATOM 892 C C . GLN A 1 113 ? 11.394 -9.441 10.757 1.00 68.00 113 GLN A C 1
ATOM 894 O O . GLN A 1 113 ? 11.147 -9.857 9.625 1.00 68.00 113 GLN A O 1
ATOM 899 N N . ASP A 1 114 ? 11.724 -8.174 11.005 1.00 57.53 114 ASP A N 1
ATOM 900 C CA . ASP A 1 114 ? 12.049 -7.245 9.934 1.00 57.53 114 ASP A CA 1
ATOM 901 C C . ASP A 1 114 ? 13.298 -7.785 9.235 1.00 57.53 114 ASP A C 1
ATOM 903 O O . ASP A 1 114 ? 14.421 -7.602 9.707 1.00 57.53 114 ASP A O 1
ATOM 907 N N . VAL A 1 115 ? 13.090 -8.505 8.131 1.00 45.38 115 VAL A N 1
ATOM 908 C CA . VAL A 1 115 ? 14.162 -8.832 7.201 1.00 45.38 115 VAL A CA 1
ATOM 909 C C . VAL A 1 115 ? 14.768 -7.492 6.790 1.00 45.38 115 VAL A C 1
ATOM 911 O O . VAL A 1 115 ? 14.046 -6.563 6.401 1.00 45.38 115 VAL A O 1
ATOM 914 N N . SER A 1 116 ? 16.073 -7.379 7.020 1.00 41.56 116 SER A N 1
ATOM 915 C CA . SER A 1 116 ? 16.914 -6.207 6.806 1.00 41.56 116 SER A CA 1
ATOM 916 C C . SER A 1 116 ? 16.558 -5.472 5.516 1.00 41.56 116 SER A C 1
ATOM 918 O O . SER A 1 116 ? 16.192 -6.088 4.520 1.00 41.56 116 SER A O 1
ATOM 920 N N . GLU A 1 117 ? 16.760 -4.153 5.498 1.00 46.97 117 GLU A N 1
ATOM 921 C CA . GLU A 1 117 ? 16.614 -3.286 4.315 1.00 46.97 117 GLU A CA 1
ATOM 922 C C . GLU A 1 117 ? 17.510 -3.675 3.107 1.00 46.97 117 GLU A C 1
ATOM 924 O O . GLU A 1 117 ? 17.497 -2.961 2.109 1.00 46.97 117 GLU A O 1
ATOM 929 N N . ASP A 1 118 ? 18.234 -4.800 3.170 1.00 41.50 118 ASP A N 1
ATOM 930 C CA . ASP A 1 118 ? 19.167 -5.300 2.154 1.00 41.50 118 ASP A CA 1
ATOM 931 C C . ASP A 1 118 ? 18.843 -6.713 1.613 1.00 41.50 118 ASP A C 1
ATOM 933 O O . ASP A 1 118 ? 19.515 -7.150 0.682 1.00 41.50 118 ASP A O 1
ATOM 937 N N . ASP A 1 119 ? 17.816 -7.415 2.108 1.00 40.97 119 ASP A N 1
ATOM 938 C CA . ASP A 1 119 ? 17.444 -8.754 1.606 1.00 40.97 119 ASP A CA 1
ATOM 939 C C . ASP A 1 119 ? 16.163 -8.686 0.759 1.00 40.97 119 ASP A C 1
ATOM 941 O O . ASP A 1 119 ? 15.115 -9.242 1.086 1.00 40.97 119 ASP A O 1
ATOM 945 N N . ASP A 1 120 ? 16.253 -7.968 -0.360 1.00 44.81 120 ASP A N 1
ATOM 946 C CA . ASP A 1 120 ? 15.259 -7.963 -1.443 1.00 44.81 120 ASP A CA 1
ATOM 947 C C . ASP A 1 120 ? 15.425 -9.206 -2.349 1.00 44.81 120 ASP A C 1
ATOM 949 O O . ASP A 1 120 ? 15.293 -9.124 -3.566 1.00 44.81 120 ASP A O 1
ATOM 953 N N . ASP A 1 121 ? 15.696 -10.364 -1.748 1.00 44.88 121 ASP A N 1
ATOM 954 C CA . ASP A 1 121 ? 15.692 -11.674 -2.399 1.00 44.88 121 ASP A CA 1
ATOM 955 C C . ASP A 1 121 ? 14.881 -12.652 -1.527 1.00 44.88 121 ASP A C 1
ATOM 957 O O . ASP A 1 121 ? 15.361 -13.694 -1.086 1.00 44.88 121 ASP A O 1
ATOM 961 N N . GLU A 1 122 ? 13.592 -12.359 -1.305 1.00 48.78 122 GLU A N 1
ATOM 962 C CA . GLU A 1 122 ? 12.631 -13.468 -1.276 1.00 48.78 122 GLU A CA 1
ATOM 963 C C . GLU A 1 122 ? 12.609 -14.040 -2.698 1.00 48.78 122 GLU A C 1
ATOM 965 O O . GLU A 1 122 ? 11.756 -13.700 -3.526 1.00 48.78 122 GLU A O 1
ATOM 970 N N . GLU A 1 123 ? 13.600 -14.889 -2.990 1.00 48.94 123 GLU A N 1
ATOM 971 C CA . GLU A 1 123 ? 13.490 -15.918 -4.007 1.00 48.94 123 GLU A CA 1
ATOM 972 C C . GLU A 1 123 ? 12.173 -16.634 -3.720 1.00 48.94 123 GLU A C 1
ATOM 974 O O . GLU A 1 123 ? 12.046 -17.468 -2.823 1.00 48.94 123 GLU A O 1
ATOM 979 N N . HIS A 1 124 ? 11.143 -16.286 -4.487 1.00 45.88 124 HIS A N 1
ATOM 980 C CA . HIS A 1 124 ? 10.148 -17.277 -4.819 1.00 45.88 124 HIS A CA 1
ATOM 981 C C . HIS A 1 124 ? 10.963 -18.390 -5.470 1.00 45.88 124 HIS A C 1
ATOM 983 O O . HIS A 1 124 ? 11.379 -18.231 -6.616 1.00 45.88 124 HIS A O 1
ATOM 989 N N . ASP A 1 125 ? 11.278 -19.435 -4.701 1.00 51.19 125 ASP A N 1
ATOM 990 C CA . ASP A 1 125 ? 11.842 -20.666 -5.232 1.00 51.19 125 ASP A CA 1
ATOM 991 C C . ASP A 1 125 ? 10.779 -21.233 -6.169 1.00 51.19 125 ASP A C 1
ATOM 993 O O . ASP A 1 125 ? 9.880 -21.992 -5.811 1.00 51.19 125 ASP A O 1
ATOM 997 N N . ASP A 1 126 ? 10.839 -20.747 -7.397 1.00 51.72 126 ASP A N 1
ATOM 998 C CA . ASP A 1 126 ? 10.076 -21.170 -8.552 1.00 51.72 126 ASP A CA 1
ATOM 999 C C . ASP A 1 126 ? 10.524 -22.566 -9.016 1.00 51.72 126 ASP A C 1
ATOM 1001 O O . ASP A 1 126 ? 10.090 -23.039 -10.072 1.00 51.72 126 ASP A O 1
ATOM 1005 N N . GLY A 1 127 ? 11.404 -23.225 -8.245 1.00 55.69 127 GLY A N 1
ATOM 1006 C CA . GLY A 1 127 ? 12.064 -24.471 -8.588 1.00 55.69 127 GLY A CA 1
ATOM 1007 C C . GLY A 1 127 ? 13.017 -24.317 -9.773 1.00 55.69 127 GLY A C 1
ATOM 1008 O O . GLY A 1 127 ? 13.528 -25.321 -10.277 1.00 55.69 127 GLY A O 1
ATOM 1009 N N . LEU A 1 128 ? 13.256 -23.089 -10.259 1.00 53.94 128 LEU A N 1
ATOM 1010 C CA . LEU A 1 128 ? 14.110 -22.823 -11.415 1.00 53.94 128 LEU A CA 1
ATOM 1011 C C . LEU A 1 128 ? 15.571 -22.595 -11.017 1.00 53.94 128 LEU A C 1
ATOM 1013 O O . LEU A 1 128 ? 16.440 -22.707 -11.888 1.00 53.94 128 LEU A O 1
ATOM 1017 N N . GLY A 1 129 ? 15.870 -22.372 -9.731 1.00 57.53 129 GLY A N 1
ATOM 1018 C CA . GLY A 1 129 ? 17.242 -22.235 -9.223 1.00 57.53 129 GLY A CA 1
ATOM 1019 C C . GLY A 1 129 ? 18.128 -23.421 -9.623 1.00 57.53 129 GLY A C 1
ATOM 1020 O O . GLY A 1 129 ? 19.187 -23.245 -10.223 1.00 57.53 129 GLY A O 1
ATOM 1021 N N . ALA A 1 130 ? 17.632 -24.650 -9.450 1.00 59.03 130 ALA A N 1
ATOM 1022 C CA . ALA A 1 130 ? 18.346 -25.867 -9.848 1.00 59.03 130 ALA A CA 1
ATOM 1023 C C . ALA A 1 130 ? 18.468 -26.057 -11.377 1.00 59.03 130 ALA A C 1
ATOM 1025 O O . ALA A 1 130 ? 19.371 -26.753 -11.842 1.00 59.03 130 ALA A O 1
ATOM 1026 N N . PHE A 1 131 ? 17.575 -25.454 -12.170 1.00 55.41 131 PHE A N 1
ATOM 1027 C CA . PHE A 1 131 ? 17.589 -25.552 -13.634 1.00 55.41 131 PHE A CA 1
ATOM 1028 C C . PHE A 1 131 ? 18.556 -24.548 -14.280 1.00 55.41 131 PHE A C 1
ATOM 1030 O O . PHE A 1 131 ? 19.165 -24.862 -15.303 1.00 55.41 131 PHE A O 1
ATOM 1037 N N . PHE A 1 132 ? 18.712 -23.354 -13.694 1.00 57.19 132 PHE A N 1
ATOM 1038 C CA . PHE A 1 132 ? 19.599 -22.299 -14.203 1.00 57.19 132 PHE A CA 1
ATOM 1039 C C . PHE A 1 132 ? 20.954 -22.209 -13.489 1.00 57.19 132 PHE A C 1
ATOM 1041 O O . PHE A 1 132 ? 21.838 -21.514 -13.990 1.00 57.19 132 PHE A O 1
ATOM 1048 N N . HIS A 1 133 ? 21.177 -22.932 -12.384 1.00 57.34 133 HIS A N 1
ATOM 1049 C CA . HIS A 1 133 ? 22.508 -23.148 -11.799 1.00 57.34 133 HIS A CA 1
ATOM 1050 C C . HIS A 1 133 ? 23.349 -24.121 -12.642 1.00 57.34 133 HIS A C 1
ATOM 1052 O O . HIS A 1 133 ? 23.813 -25.167 -12.192 1.00 57.34 133 HIS A O 1
ATOM 1058 N N . THR A 1 134 ? 23.580 -23.762 -13.897 1.00 56.06 134 THR A N 1
ATOM 1059 C CA . THR A 1 134 ? 24.688 -24.288 -14.684 1.00 56.06 134 THR A CA 1
ATOM 1060 C C . THR A 1 134 ? 25.697 -23.157 -14.800 1.00 56.06 134 THR A C 1
ATOM 1062 O O . THR A 1 134 ? 25.536 -22.347 -15.699 1.00 56.06 134 THR A O 1
ATOM 1065 N N . ASP A 1 135 ? 26.640 -23.050 -13.854 1.00 50.56 135 ASP A N 1
ATOM 1066 C CA . ASP A 1 135 ? 27.995 -22.515 -14.116 1.00 50.56 135 ASP A CA 1
ATOM 1067 C C . ASP A 1 135 ? 28.977 -22.584 -12.917 1.00 50.56 135 ASP A C 1
ATOM 1069 O O . ASP A 1 135 ? 30.175 -22.450 -13.147 1.00 50.56 135 ASP A O 1
ATOM 1073 N N . ASP A 1 136 ? 28.556 -22.908 -11.682 1.00 49.38 136 ASP A N 1
ATOM 1074 C CA . ASP A 1 136 ? 29.480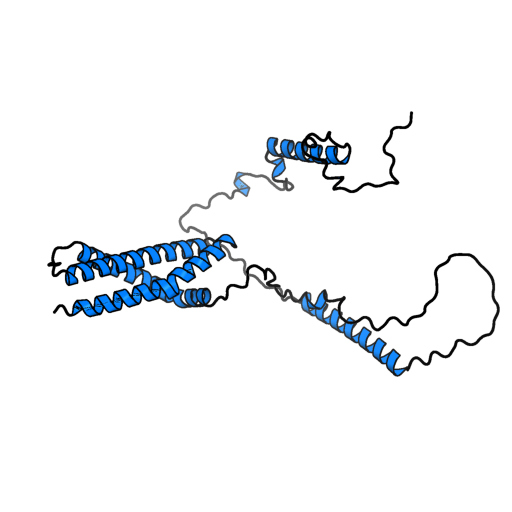 -22.933 -10.518 1.00 49.38 136 ASP A CA 1
ATOM 1075 C C . ASP A 1 136 ? 29.837 -24.324 -9.946 1.00 49.38 136 ASP A C 1
ATOM 1077 O O . ASP A 1 136 ? 30.530 -24.429 -8.932 1.00 49.38 136 ASP A O 1
ATOM 1081 N N . VAL A 1 137 ? 29.469 -25.424 -10.614 1.00 46.72 137 VAL A N 1
ATOM 1082 C CA . VAL A 1 137 ? 30.018 -26.753 -10.281 1.00 46.72 137 VAL A CA 1
ATOM 1083 C C . VAL A 1 137 ? 31.196 -27.046 -11.203 1.00 46.72 137 VAL A C 1
ATOM 1085 O O . VAL A 1 137 ? 31.022 -27.499 -12.330 1.00 46.72 137 VAL A O 1
ATOM 1088 N N . ALA A 1 138 ? 32.390 -26.727 -10.696 1.00 45.53 138 ALA A N 1
ATOM 1089 C CA . ALA A 1 138 ? 33.713 -27.176 -11.126 1.00 45.53 138 ALA A CA 1
ATOM 1090 C C . ALA A 1 138 ? 33.748 -27.924 -12.472 1.00 45.53 138 ALA A C 1
ATOM 1092 O O . ALA A 1 138 ? 33.669 -29.152 -12.533 1.00 45.53 138 ALA A O 1
ATOM 1093 N N . SER A 1 139 ? 33.963 -27.169 -13.552 1.00 41.69 139 SER A N 1
ATOM 1094 C CA . SER A 1 139 ? 34.530 -27.733 -14.774 1.00 41.69 139 SER A CA 1
ATOM 1095 C C . SER A 1 139 ? 35.800 -28.508 -14.383 1.00 41.69 139 SER A C 1
ATOM 1097 O O . SER A 1 139 ? 36.679 -27.913 -13.744 1.00 41.69 139 SER A O 1
ATOM 1099 N N . PRO A 1 140 ? 35.909 -29.820 -14.674 1.00 50.81 140 PRO A N 1
ATOM 1100 C CA . PRO A 1 140 ? 37.118 -30.568 -14.358 1.00 50.81 140 PRO A CA 1
ATOM 1101 C C . PRO A 1 140 ? 38.325 -29.875 -15.003 1.00 50.81 140 PRO A C 1
ATOM 1103 O O . PRO A 1 140 ? 38.182 -29.249 -16.059 1.00 50.81 140 PRO A O 1
ATOM 1106 N N . PRO A 1 141 ? 39.505 -29.921 -14.354 1.00 41.41 141 PRO A N 1
ATOM 1107 C CA . PRO A 1 141 ? 40.624 -29.058 -14.702 1.00 41.41 141 PRO A CA 1
ATOM 1108 C C . PRO A 1 141 ? 40.939 -29.167 -16.198 1.00 41.41 141 PRO A C 1
ATOM 1110 O O . PRO A 1 141 ? 41.033 -30.283 -16.718 1.00 41.41 141 PRO A O 1
ATOM 1113 N N . PRO A 1 142 ? 41.126 -28.0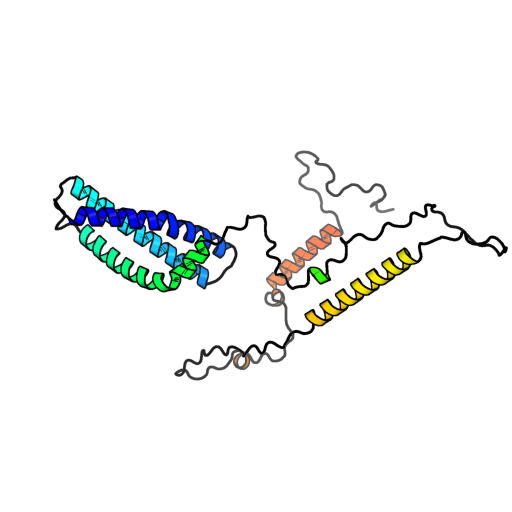38 -16.909 1.00 39.62 142 PRO A N 1
ATOM 1114 C CA . PRO A 1 142 ? 41.522 -28.096 -18.302 1.00 39.62 142 PRO A CA 1
ATOM 1115 C C . PRO A 1 142 ? 42.874 -28.805 -18.366 1.00 39.62 142 PRO A C 1
ATOM 1117 O O . PRO A 1 142 ? 43.849 -28.363 -17.753 1.00 39.62 142 PRO A O 1
ATOM 1120 N N . ILE A 1 143 ? 42.941 -29.912 -19.107 1.00 39.41 143 ILE A N 1
ATOM 1121 C CA . ILE A 1 143 ? 44.211 -30.546 -19.451 1.00 39.41 143 ILE A CA 1
ATOM 1122 C C . ILE A 1 143 ? 45.031 -29.484 -20.186 1.00 39.41 143 ILE A C 1
ATOM 1124 O O . ILE A 1 143 ? 44.677 -29.015 -21.269 1.00 39.41 143 ILE A O 1
ATOM 1128 N N . THR A 1 144 ? 46.103 -29.036 -19.541 1.00 34.84 144 THR A N 1
ATOM 1129 C CA . THR A 1 144 ? 46.951 -27.950 -20.021 1.00 34.84 144 THR A CA 1
ATOM 1130 C C . THR A 1 144 ? 47.832 -28.429 -21.172 1.00 34.84 144 THR A C 1
ATOM 1132 O O . THR A 1 144 ? 48.991 -28.780 -20.985 1.00 34.84 144 THR A O 1
ATOM 1135 N N . THR A 1 145 ? 47.341 -28.373 -22.408 1.00 35.81 145 THR A N 1
ATOM 1136 C CA . THR A 1 145 ? 48.240 -28.326 -23.571 1.00 35.81 145 THR A CA 1
ATOM 1137 C C . THR A 1 145 ? 48.559 -26.868 -23.878 1.00 35.81 145 THR A C 1
ATOM 1139 O O . THR A 1 145 ? 47.822 -26.178 -24.585 1.00 35.81 145 THR A O 1
ATOM 1142 N N . LYS A 1 146 ? 49.664 -26.363 -23.320 1.00 34.34 146 LYS A N 1
ATOM 1143 C CA . LYS A 1 146 ? 50.261 -25.105 -23.784 1.00 34.34 146 LYS A CA 1
ATOM 1144 C C . LYS A 1 146 ? 50.852 -25.318 -25.181 1.00 34.34 146 LYS A C 1
ATOM 1146 O O . LYS A 1 146 ? 51.835 -26.038 -25.287 1.00 34.34 146 LYS A O 1
ATOM 1151 N N . SER A 1 147 ? 50.356 -24.600 -26.192 1.00 30.34 147 SER A N 1
ATOM 1152 C CA . SER A 1 147 ? 51.219 -23.864 -27.137 1.00 30.34 147 SER A CA 1
ATOM 1153 C C . SER A 1 147 ? 50.432 -22.996 -28.134 1.00 30.34 147 SER A C 1
ATOM 1155 O 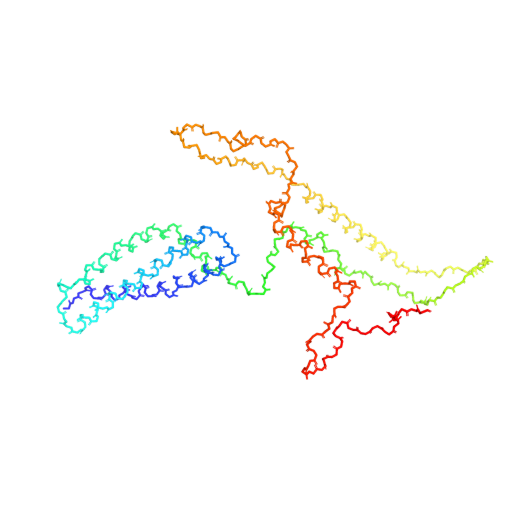O . SER A 1 147 ? 49.724 -23.504 -28.994 1.00 30.34 147 SER A O 1
ATOM 1157 N N . ASN A 1 148 ? 50.666 -21.688 -28.009 1.00 32.44 148 ASN A N 1
ATOM 1158 C CA . ASN A 1 148 ? 50.963 -20.676 -29.033 1.00 32.44 148 ASN A CA 1
ATOM 1159 C C . ASN A 1 148 ? 50.026 -20.410 -30.227 1.00 32.44 148 ASN A C 1
ATOM 1161 O O . ASN A 1 148 ? 49.718 -21.253 -31.060 1.00 32.44 148 ASN A O 1
ATOM 1165 N N . ALA A 1 149 ? 49.737 -19.114 -30.375 1.00 34.31 149 ALA A N 1
ATOM 1166 C CA . ALA A 1 149 ? 49.232 -18.474 -31.577 1.00 34.31 149 ALA A CA 1
ATOM 1167 C C . ALA A 1 149 ? 50.271 -18.460 -32.714 1.00 34.31 149 ALA A C 1
ATOM 1169 O O . ALA A 1 149 ? 51.417 -18.085 -32.482 1.00 34.31 149 ALA A O 1
ATOM 1170 N N . ALA A 1 150 ? 49.839 -18.771 -33.941 1.00 30.80 150 ALA A N 1
ATOM 1171 C CA . ALA A 1 150 ? 50.070 -17.989 -35.167 1.00 30.80 150 ALA A CA 1
ATOM 1172 C C . ALA A 1 150 ? 49.555 -18.753 -36.402 1.00 30.80 150 ALA A C 1
ATOM 1174 O O . ALA A 1 150 ? 49.742 -19.956 -36.553 1.00 30.80 150 ALA A O 1
ATOM 1175 N N . ALA A 1 151 ? 48.918 -18.026 -37.316 1.00 35.62 151 ALA A N 1
ATOM 1176 C CA . ALA A 1 151 ? 48.488 -18.520 -38.618 1.00 35.62 151 ALA A CA 1
ATOM 1177 C C . ALA A 1 151 ? 49.677 -18.754 -39.574 1.00 35.62 151 ALA A C 1
ATOM 1179 O O . ALA A 1 151 ? 50.537 -17.882 -39.655 1.00 35.62 151 ALA A O 1
ATOM 1180 N N . GLN A 1 152 ? 49.661 -19.840 -40.371 1.00 33.16 152 GLN A N 1
ATOM 1181 C CA . GLN A 1 152 ? 49.800 -19.850 -41.850 1.00 33.16 152 GLN A CA 1
ATOM 1182 C C . GLN A 1 152 ? 50.048 -21.258 -42.464 1.00 33.16 152 GLN A C 1
ATOM 1184 O O . GLN A 1 152 ? 50.951 -21.978 -42.073 1.00 33.16 152 GLN A O 1
ATOM 1189 N N . LYS A 1 153 ? 49.258 -21.556 -43.515 1.00 34.44 153 LYS A N 1
ATOM 1190 C CA . LYS A 1 153 ? 49.504 -22.335 -44.763 1.00 34.44 153 LYS A CA 1
ATOM 1191 C C . LYS A 1 153 ? 50.218 -23.716 -44.774 1.00 34.44 153 LYS A C 1
ATOM 1193 O O . LYS A 1 153 ? 51.414 -23.821 -44.571 1.00 34.44 153 LYS A O 1
ATOM 1198 N N . LYS A 1 154 ? 49.471 -24.697 -45.327 1.00 37.12 154 LYS A N 1
ATOM 1199 C CA . LYS A 1 154 ? 49.825 -25.824 -46.243 1.00 37.12 154 LYS A CA 1
ATOM 1200 C C . LYS A 1 154 ? 51.260 -26.403 -46.191 1.00 37.12 154 LYS A C 1
ATOM 1202 O O . LYS A 1 154 ? 52.155 -25.775 -46.751 1.00 37.12 154 LYS A O 1
ATOM 1207 N N . ARG A 1 155 ? 51.386 -27.710 -45.876 1.00 34.53 155 ARG A N 1
ATOM 1208 C CA . ARG A 1 155 ? 51.860 -28.790 -46.794 1.00 34.53 155 ARG A CA 1
ATOM 1209 C C . ARG A 1 155 ? 52.037 -30.177 -46.125 1.00 34.53 155 ARG A C 1
ATOM 1211 O O . ARG A 1 155 ? 52.673 -30.269 -45.095 1.00 34.53 155 ARG A O 1
ATOM 1218 N N . LYS A 1 156 ? 51.559 -31.195 -46.864 1.00 30.75 156 LYS A N 1
ATOM 1219 C CA . LYS A 1 156 ? 52.078 -32.558 -47.162 1.00 30.75 156 LYS A CA 1
ATOM 1220 C C . LYS A 1 156 ? 52.460 -33.559 -46.046 1.00 30.75 156 LYS A C 1
ATOM 1222 O O . LYS A 1 156 ? 53.296 -33.289 -45.204 1.00 30.75 156 LYS A O 1
ATOM 1227 N N . HIS A 1 157 ? 51.901 -34.763 -46.233 1.00 37.84 157 HIS A N 1
ATOM 1228 C CA . HIS A 1 157 ? 52.212 -36.085 -45.670 1.00 37.84 157 HIS A CA 1
ATOM 1229 C C . HIS A 1 157 ? 53.701 -36.378 -45.415 1.00 37.84 157 HIS A C 1
ATOM 1231 O O . HIS A 1 157 ? 54.517 -36.212 -46.324 1.00 37.84 157 HIS A O 1
ATOM 1237 N N . ALA A 1 158 ? 53.979 -36.961 -44.247 1.00 29.23 158 ALA A N 1
ATOM 1238 C CA . ALA A 1 158 ? 54.976 -38.007 -44.021 1.00 29.23 158 ALA A CA 1
ATOM 1239 C C . ALA A 1 158 ? 54.503 -38.858 -42.824 1.00 29.23 158 ALA A C 1
ATOM 1241 O O . ALA A 1 158 ? 53.954 -38.313 -41.868 1.00 29.23 158 ALA A O 1
ATOM 1242 N N . GLU A 1 159 ? 54.619 -40.176 -42.961 1.00 37.91 159 GLU A N 1
ATOM 1243 C CA . GLU A 1 159 ? 54.248 -41.196 -41.976 1.00 37.91 159 GLU A CA 1
ATOM 1244 C C . GLU A 1 159 ? 55.324 -41.359 -40.888 1.00 37.91 159 GLU A C 1
ATOM 1246 O O . GLU A 1 159 ? 56.447 -40.883 -41.049 1.00 37.91 159 GLU A O 1
ATOM 1251 N N . ASP A 1 160 ? 54.931 -42.074 -39.828 1.00 40.69 160 ASP A N 1
ATOM 1252 C CA . ASP A 1 160 ? 55.711 -42.586 -38.694 1.00 40.69 160 ASP A CA 1
ATOM 1253 C C . ASP A 1 160 ? 56.196 -41.588 -37.632 1.00 40.69 160 ASP A C 1
ATOM 1255 O O . ASP A 1 160 ? 57.331 -41.132 -37.633 1.00 40.69 160 ASP A O 1
ATOM 1259 N N . GLU A 1 161 ? 55.346 -41.367 -36.623 1.00 37.25 161 GLU A N 1
ATOM 1260 C CA . GLU A 1 161 ? 55.714 -41.677 -35.235 1.00 37.25 161 GLU A CA 1
ATOM 1261 C C . GLU A 1 161 ? 54.444 -41.959 -34.414 1.00 37.25 161 GLU A C 1
ATOM 1263 O O . GLU A 1 161 ? 53.439 -41.252 -34.514 1.00 37.25 161 GLU A O 1
ATOM 1268 N N . ALA A 1 162 ? 54.473 -43.049 -33.647 1.00 42.22 162 ALA A N 1
ATOM 1269 C CA . ALA A 1 162 ? 53.363 -43.519 -32.827 1.00 42.22 162 ALA A CA 1
ATOM 1270 C C . ALA A 1 162 ? 52.856 -42.414 -31.876 1.00 42.22 162 ALA A C 1
ATOM 1272 O O . ALA A 1 162 ? 53.678 -41.719 -31.270 1.00 42.22 162 ALA A O 1
ATOM 1273 N N . PRO A 1 163 ? 51.529 -42.245 -31.691 1.00 52.28 163 PRO A N 1
ATOM 1274 C CA . PRO A 1 163 ? 51.030 -41.306 -30.697 1.00 52.28 163 PRO A CA 1
ATOM 1275 C C . PRO A 1 163 ? 51.552 -41.739 -29.320 1.00 52.28 163 PRO A C 1
ATOM 1277 O O . PRO A 1 163 ? 51.498 -42.935 -29.012 1.00 52.28 163 PRO A O 1
ATOM 1280 N N . PRO A 1 164 ? 52.058 -40.813 -28.481 1.00 43.84 164 PRO A N 1
ATOM 1281 C CA . PRO A 1 164 ? 52.406 -41.164 -27.116 1.00 43.84 164 PRO A CA 1
ATOM 1282 C C . PRO A 1 164 ? 51.142 -41.735 -26.483 1.00 43.84 164 PRO A C 1
ATOM 1284 O O . PRO A 1 164 ? 50.093 -41.089 -26.520 1.00 43.84 164 PRO A O 1
ATOM 1287 N N . ALA A 1 165 ? 51.228 -42.963 -25.973 1.00 46.28 165 ALA A N 1
ATOM 1288 C CA . ALA A 1 165 ? 50.152 -43.581 -25.224 1.00 46.28 165 ALA A CA 1
ATOM 1289 C C . ALA A 1 165 ? 49.836 -42.658 -24.043 1.00 46.28 165 ALA A C 1
ATOM 1291 O O . ALA A 1 165 ? 50.512 -42.677 -23.016 1.00 46.28 165 ALA A O 1
ATOM 1292 N N . LEU A 1 166 ? 48.835 -41.797 -24.222 1.00 50.03 166 LEU A N 1
ATOM 1293 C CA . LEU A 1 166 ? 48.137 -41.162 -23.129 1.00 50.03 166 LEU A CA 1
ATOM 1294 C C . LEU A 1 166 ? 47.510 -42.331 -22.385 1.00 50.03 166 LEU A C 1
ATOM 1296 O O . LEU A 1 166 ? 46.461 -42.832 -22.780 1.00 50.03 166 LEU A O 1
ATOM 1300 N N . THR A 1 167 ? 48.188 -42.810 -21.347 1.00 56.66 167 THR A N 1
ATOM 1301 C CA . THR A 1 167 ? 47.575 -43.649 -20.325 1.00 56.66 167 THR A CA 1
ATOM 1302 C C . THR A 1 167 ? 46.612 -42.745 -19.565 1.00 56.66 167 THR A C 1
ATOM 1304 O O . THR A 1 167 ? 46.886 -42.299 -18.451 1.00 56.66 167 THR A O 1
ATOM 1307 N N . VAL A 1 168 ? 45.525 -42.367 -20.237 1.00 56.44 168 VAL A N 1
ATOM 1308 C CA . VAL A 1 168 ? 44.323 -41.904 -19.572 1.00 56.44 168 VAL A CA 1
ATOM 1309 C C . VAL A 1 168 ? 43.897 -43.123 -18.781 1.00 56.44 168 VAL A C 1
ATOM 1311 O O . VAL A 1 168 ? 43.668 -44.176 -19.370 1.00 56.44 168 VAL A O 1
ATOM 1314 N N . ASP A 1 169 ? 43.932 -43.016 -17.459 1.00 68.44 169 ASP A N 1
ATOM 1315 C CA . ASP A 1 169 ? 43.385 -44.049 -16.596 1.00 68.44 169 ASP A CA 1
ATOM 1316 C C . ASP A 1 169 ? 41.956 -44.317 -17.087 1.00 68.44 169 ASP A C 1
ATOM 1318 O O . ASP A 1 169 ? 41.109 -43.420 -17.057 1.00 68.44 169 ASP A O 1
ATOM 1322 N N . GLU A 1 170 ? 41.729 -45.490 -17.679 1.00 72.88 170 GLU A N 1
ATOM 1323 C CA . GLU A 1 170 ? 40.477 -45.848 -18.356 1.00 72.88 170 GLU A CA 1
ATOM 1324 C C . GLU A 1 170 ? 39.304 -45.694 -17.380 1.00 72.88 170 GLU A C 1
ATOM 1326 O O . GLU A 1 170 ? 38.260 -45.144 -17.728 1.00 72.88 170 GLU A O 1
ATOM 1331 N N . ALA A 1 171 ? 39.560 -45.991 -16.102 1.00 74.44 171 ALA A N 1
ATOM 1332 C CA . ALA A 1 171 ? 38.640 -45.765 -14.998 1.00 74.44 171 ALA A CA 1
ATOM 1333 C C . ALA A 1 171 ? 38.292 -44.277 -14.783 1.00 74.44 171 ALA A C 1
ATOM 1335 O O . ALA A 1 171 ? 37.148 -43.948 -14.471 1.00 74.44 171 ALA A O 1
ATOM 1336 N N . ALA A 1 172 ? 39.240 -43.353 -14.971 1.00 78.50 172 ALA A N 1
ATOM 1337 C CA . ALA A 1 172 ? 38.988 -41.914 -14.852 1.00 78.50 172 ALA A CA 1
ATOM 1338 C C . ALA A 1 172 ? 38.191 -41.364 -16.049 1.00 78.50 172 ALA A C 1
ATOM 1340 O O . ALA A 1 172 ? 37.354 -40.473 -15.879 1.00 78.50 172 ALA A O 1
ATOM 1341 N N . ALA A 1 173 ? 38.416 -41.906 -17.251 1.00 78.12 173 ALA A N 1
ATOM 1342 C CA . ALA A 1 173 ? 37.643 -41.552 -18.442 1.00 78.12 173 ALA A CA 1
ATOM 1343 C C . ALA A 1 173 ? 36.189 -42.046 -18.342 1.00 78.12 173 ALA A C 1
ATOM 1345 O O . ALA A 1 173 ? 35.257 -41.299 -18.657 1.00 78.12 173 ALA A O 1
ATOM 1346 N N . GLU A 1 174 ? 35.988 -43.268 -17.844 1.00 82.75 174 GLU A N 1
ATOM 1347 C CA . GLU A 1 174 ? 34.661 -43.829 -17.575 1.00 82.75 174 GLU A CA 1
ATOM 1348 C C . GLU A 1 174 ? 33.924 -43.060 -16.471 1.00 82.75 174 GLU A C 1
ATOM 1350 O O . GLU A 1 174 ? 32.748 -42.728 -16.634 1.00 82.75 174 GLU A O 1
ATOM 1355 N N . ALA A 1 175 ? 34.612 -42.694 -15.382 1.00 85.50 175 ALA A N 1
ATOM 1356 C CA . ALA A 1 175 ? 34.030 -41.891 -14.305 1.00 85.50 175 ALA A CA 1
ATOM 1357 C C . ALA A 1 175 ? 33.543 -40.513 -14.796 1.00 85.50 175 ALA A C 1
ATOM 1359 O O . ALA A 1 175 ? 32.459 -40.066 -14.416 1.00 85.50 175 ALA A O 1
ATOM 1360 N N . PHE A 1 176 ? 34.302 -39.858 -15.680 1.00 86.94 176 PHE A N 1
ATOM 1361 C CA . PHE A 1 176 ? 33.887 -38.597 -16.300 1.00 86.94 176 PHE A CA 1
ATOM 1362 C C . PHE A 1 176 ? 32.688 -38.774 -17.242 1.00 86.94 176 PHE A C 1
ATOM 1364 O O . PHE A 1 176 ? 31.764 -37.962 -17.240 1.00 86.94 176 PHE A O 1
ATOM 1371 N N . TYR A 1 177 ? 32.668 -39.837 -18.046 1.00 87.56 177 TYR A N 1
ATOM 1372 C CA . TYR A 1 177 ? 31.539 -40.091 -18.940 1.00 87.56 177 TYR A CA 1
ATOM 1373 C C . TYR A 1 177 ? 30.244 -40.354 -18.156 1.00 87.56 177 TYR A C 1
ATOM 1375 O O . TYR A 1 177 ? 29.190 -39.809 -18.498 1.00 87.56 177 TYR A O 1
ATOM 1383 N N . ASN A 1 178 ? 30.330 -41.120 -17.065 1.00 89.44 178 ASN A N 1
ATOM 1384 C CA . ASN A 1 178 ? 29.188 -41.415 -16.202 1.00 89.44 178 ASN A CA 1
ATOM 1385 C C . ASN A 1 178 ? 28.629 -40.147 -15.529 1.00 89.44 178 ASN A C 1
ATOM 1387 O O . ASN A 1 178 ? 27.415 -39.940 -15.563 1.00 89.44 178 ASN A O 1
ATOM 1391 N N . SER A 1 179 ? 29.479 -39.236 -15.039 1.00 85.31 179 SER A N 1
ATOM 1392 C CA . SER A 1 179 ? 29.019 -37.985 -14.404 1.00 85.31 179 SER A CA 1
ATOM 1393 C C . SER A 1 179 ? 28.311 -37.027 -15.381 1.00 85.31 179 SER A C 1
ATOM 1395 O O . SER A 1 179 ? 27.332 -36.354 -15.035 1.00 85.31 179 SER A O 1
ATOM 1397 N N . VAL A 1 180 ? 28.736 -37.001 -16.648 1.00 89.62 180 VAL A N 1
ATOM 1398 C CA . VAL A 1 180 ? 28.063 -36.230 -17.710 1.00 89.62 180 VAL A CA 1
ATOM 1399 C C . VAL A 1 180 ? 26.697 -36.833 -18.062 1.00 89.62 180 VAL A C 1
ATOM 1401 O O . VAL A 1 180 ? 25.737 -36.107 -18.334 1.00 89.62 180 VAL A O 1
ATOM 1404 N N . VAL A 1 181 ? 26.576 -38.161 -18.057 1.00 90.56 181 VAL A N 1
ATOM 1405 C CA . VAL A 1 181 ? 25.292 -38.839 -18.294 1.00 90.56 181 VAL A CA 1
ATOM 1406 C C . VAL A 1 181 ? 24.319 -38.586 -17.140 1.00 90.56 181 VAL A C 1
ATOM 1408 O O . VAL A 1 181 ? 23.152 -38.278 -17.394 1.00 90.56 181 VAL A O 1
ATOM 1411 N N . GLU A 1 182 ? 24.792 -38.655 -15.896 1.00 86.38 182 GLU A N 1
ATOM 1412 C CA . GLU A 1 182 ? 23.996 -38.390 -14.691 1.00 86.38 182 GLU A CA 1
ATOM 1413 C C . GLU A 1 182 ? 23.450 -36.959 -14.667 1.00 86.38 182 GLU A C 1
ATOM 1415 O O . GLU A 1 182 ? 22.237 -36.770 -14.560 1.00 86.38 182 GLU A O 1
ATOM 1420 N N . SER A 1 183 ? 24.306 -35.955 -14.878 1.00 82.81 183 SER A N 1
ATOM 1421 C CA . SER A 1 183 ? 23.891 -34.542 -14.932 1.00 82.81 183 SER A CA 1
ATOM 1422 C C . SER A 1 183 ? 22.872 -34.267 -16.045 1.00 82.81 183 SER A C 1
ATOM 1424 O O . SER A 1 183 ? 21.866 -33.584 -15.835 1.00 82.81 183 SER A O 1
ATOM 1426 N N . LYS A 1 184 ? 23.063 -34.862 -17.229 1.00 85.19 184 LYS A N 1
ATOM 1427 C CA . LYS A 1 184 ? 22.114 -34.746 -18.346 1.00 85.19 184 LYS A CA 1
ATOM 1428 C C . LYS A 1 184 ? 20.769 -35.409 -18.046 1.00 85.19 184 LYS A C 1
ATOM 1430 O O . LYS A 1 184 ? 19.736 -34.910 -18.499 1.00 85.19 184 LYS A O 1
ATOM 1435 N N . ASN A 1 185 ? 20.768 -36.536 -17.340 1.00 88.31 185 ASN A N 1
ATOM 1436 C CA . ASN A 1 185 ? 19.541 -37.227 -16.949 1.00 88.31 185 ASN A CA 1
ATOM 1437 C C . ASN A 1 185 ? 18.797 -36.457 -15.851 1.00 88.31 185 ASN A C 1
ATOM 1439 O O . ASN A 1 185 ? 17.589 -36.277 -15.986 1.00 88.31 185 ASN A O 1
ATOM 1443 N N . ALA A 1 186 ? 19.513 -35.913 -14.864 1.00 86.69 186 ALA A N 1
ATOM 1444 C CA . ALA A 1 186 ? 18.954 -35.054 -13.820 1.00 86.69 186 ALA A CA 1
ATOM 1445 C C . ALA A 1 186 ? 18.312 -33.781 -14.402 1.00 86.69 186 ALA A C 1
ATOM 1447 O O . ALA A 1 186 ? 17.172 -33.446 -14.095 1.00 86.69 186 ALA A O 1
ATOM 1448 N N . HIS A 1 187 ? 18.979 -33.110 -15.344 1.00 82.00 187 HIS A N 1
ATOM 1449 C CA . HIS A 1 187 ? 18.404 -31.935 -16.006 1.00 82.00 187 HIS A CA 1
ATOM 1450 C C . HIS A 1 187 ? 17.148 -32.285 -16.832 1.00 82.00 187 HIS A C 1
ATOM 1452 O O . HIS A 1 187 ? 16.232 -31.472 -16.986 1.00 82.00 187 HIS A O 1
ATOM 1458 N N . LYS A 1 188 ? 17.081 -33.491 -17.409 1.00 84.94 188 LYS A N 1
ATOM 1459 C CA . LYS A 1 188 ? 15.885 -33.951 -18.131 1.00 84.94 188 LYS A CA 1
ATOM 1460 C C . LYS A 1 188 ? 14.734 -34.293 -17.187 1.00 84.94 188 LYS A C 1
ATOM 1462 O O . LYS A 1 188 ? 13.601 -33.987 -17.552 1.00 84.94 188 LYS A O 1
ATOM 1467 N N . SER A 1 189 ? 15.000 -34.908 -16.032 1.00 85.56 189 SER A N 1
ATOM 1468 C CA . SER A 1 189 ? 13.960 -35.218 -15.043 1.00 85.56 189 SER A CA 1
ATOM 1469 C C . SER A 1 189 ? 13.392 -33.944 -14.424 1.00 85.56 189 SER A C 1
ATOM 1471 O O . SER A 1 189 ? 12.180 -33.769 -14.474 1.00 85.56 189 SER A O 1
ATOM 1473 N N . LEU A 1 190 ? 14.250 -32.999 -14.017 1.00 83.12 190 LEU A N 1
ATOM 1474 C CA . LEU A 1 190 ? 13.838 -31.679 -13.515 1.00 83.12 190 LEU A CA 1
ATOM 1475 C C . LEU A 1 190 ? 12.959 -30.935 -14.527 1.00 83.12 190 LEU A C 1
ATOM 1477 O O . LEU A 1 190 ? 11.914 -30.386 -14.189 1.00 83.12 190 LEU A O 1
ATOM 1481 N N . LYS A 1 191 ? 13.340 -30.972 -15.811 1.00 81.62 191 LYS A N 1
ATOM 1482 C CA . LYS A 1 191 ? 12.518 -30.400 -16.882 1.00 81.62 191 LYS A CA 1
ATOM 1483 C C . LYS A 1 191 ? 11.168 -31.115 -17.005 1.00 81.62 191 LYS A C 1
ATOM 1485 O O . LYS A 1 191 ? 10.160 -30.459 -17.234 1.00 81.62 191 LYS A O 1
ATOM 1490 N N . GLY A 1 192 ? 11.145 -32.443 -16.907 1.00 82.06 192 GLY A N 1
ATOM 1491 C CA . GLY A 1 192 ? 9.911 -33.226 -16.939 1.00 82.06 192 GLY A CA 1
ATOM 1492 C C . GLY A 1 192 ? 8.954 -32.815 -15.824 1.00 82.06 192 GLY A C 1
ATOM 1493 O O . GLY A 1 192 ? 7.819 -32.458 -16.118 1.00 82.06 192 GLY A O 1
ATOM 1494 N N . GLU A 1 193 ? 9.453 -32.781 -14.590 1.00 82.50 193 GLU A N 1
ATOM 1495 C CA . GLU A 1 193 ? 8.705 -32.407 -13.384 1.00 82.50 193 GLU A CA 1
ATOM 1496 C C . GLU A 1 193 ? 8.159 -30.975 -13.462 1.00 82.50 193 GLU A C 1
ATOM 1498 O O . GLU A 1 193 ? 6.986 -30.746 -13.174 1.00 82.50 193 GLU A O 1
ATOM 1503 N N . PHE A 1 194 ? 8.964 -30.029 -13.956 1.00 75.44 194 PHE A N 1
ATOM 1504 C CA . PHE A 1 194 ? 8.554 -28.632 -14.121 1.00 75.44 194 PHE A CA 1
ATOM 1505 C C . PHE A 1 194 ? 7.382 -28.455 -15.101 1.00 75.44 194 PHE A C 1
ATOM 1507 O O . PHE A 1 194 ? 6.477 -27.651 -14.876 1.00 75.44 194 PHE A O 1
ATOM 1514 N N . TYR A 1 195 ? 7.384 -29.191 -16.218 1.00 74.81 195 TYR A N 1
ATOM 1515 C CA . TYR A 1 195 ? 6.335 -29.065 -17.237 1.00 74.81 195 TYR A CA 1
ATOM 1516 C C . TYR A 1 195 ? 5.101 -29.937 -16.961 1.00 74.81 195 TYR A C 1
ATOM 1518 O O . TYR A 1 195 ? 4.069 -29.737 -17.608 1.00 74.81 195 TYR A O 1
ATOM 1526 N N . THR A 1 196 ? 5.159 -30.869 -16.007 1.00 76.19 196 THR A N 1
ATOM 1527 C CA . THR A 1 196 ? 4.002 -31.655 -15.554 1.00 76.19 196 THR A CA 1
ATOM 1528 C C . THR A 1 196 ? 3.264 -30.949 -14.419 1.00 76.19 196 THR A C 1
ATOM 1530 O O . THR A 1 196 ? 3.150 -31.475 -13.319 1.00 76.19 196 THR A O 1
ATOM 1533 N N . HIS A 1 197 ? 2.739 -29.752 -14.672 1.00 69.19 197 HIS A N 1
ATOM 1534 C CA . HIS A 1 197 ? 1.783 -29.149 -13.747 1.00 69.19 197 HIS A CA 1
ATOM 1535 C C . HIS A 1 197 ? 0.399 -29.766 -13.980 1.00 69.19 197 HIS A C 1
ATOM 1537 O O . HIS A 1 197 ? -0.122 -29.712 -15.099 1.00 69.19 197 HIS A O 1
ATOM 1543 N N . GLU A 1 198 ? -0.219 -30.331 -12.937 1.00 70.19 198 GLU A N 1
ATOM 1544 C CA . GLU A 1 198 ? -1.655 -30.619 -12.971 1.00 70.19 198 GLU A CA 1
ATOM 1545 C C . GLU A 1 198 ? -2.398 -29.323 -13.330 1.00 70.19 198 GLU A C 1
ATOM 1547 O O . GLU A 1 198 ? -2.091 -28.268 -12.757 1.00 70.19 198 GLU A O 1
ATOM 1552 N N . PRO A 1 199 ? -3.344 -29.349 -14.287 1.00 66.38 199 PRO A N 1
ATOM 1553 C CA . PRO A 1 199 ? -4.125 -28.168 -14.598 1.00 66.38 199 PRO A CA 1
ATOM 1554 C C . PRO A 1 199 ? -4.924 -27.814 -13.349 1.00 66.38 199 PRO A C 1
ATOM 1556 O O . PRO A 1 199 ? -5.912 -28.470 -13.024 1.00 66.38 199 PRO A O 1
ATOM 1559 N N . LYS A 1 200 ? -4.486 -26.779 -12.631 1.00 63.97 200 LYS A N 1
ATOM 1560 C CA . LYS A 1 200 ? -5.250 -26.211 -11.528 1.00 63.97 200 LYS A CA 1
ATOM 1561 C C . LYS A 1 200 ? -6.559 -25.706 -12.126 1.00 63.97 200 LYS A C 1
ATOM 1563 O O . LYS A 1 200 ? -6.578 -24.682 -12.809 1.00 63.97 200 LYS A O 1
ATOM 1568 N N . ILE A 1 201 ? -7.636 -26.464 -11.926 1.00 65.06 201 ILE A N 1
ATOM 1569 C CA . ILE A 1 201 ? -8.993 -26.040 -12.259 1.00 65.06 201 ILE A CA 1
ATOM 1570 C C . ILE A 1 201 ? -9.327 -24.965 -11.231 1.00 65.06 201 ILE A C 1
ATOM 1572 O O . ILE A 1 201 ? -9.841 -25.244 -10.154 1.00 65.06 201 ILE A O 1
ATOM 1576 N N . VAL A 1 202 ? -8.913 -23.735 -11.518 1.00 64.62 202 VAL A N 1
ATOM 1577 C CA . VAL A 1 202 ? -9.382 -22.573 -10.777 1.00 64.62 202 VAL A CA 1
ATOM 1578 C C . VAL A 1 202 ? -10.834 -22.420 -11.194 1.00 64.62 202 VAL A C 1
ATOM 1580 O O . VAL A 1 202 ? -11.111 -22.047 -12.338 1.00 64.62 202 VAL A O 1
ATOM 1583 N N . GLU A 1 203 ? -11.755 -22.797 -10.309 1.00 67.00 203 GLU A N 1
ATOM 1584 C CA . GLU A 1 203 ? -13.151 -22.432 -10.492 1.00 67.00 203 GLU A CA 1
ATOM 1585 C C . GLU A 1 203 ? -13.196 -20.909 -10.645 1.00 67.00 203 GLU A C 1
ATOM 1587 O O . GLU A 1 203 ? -12.614 -20.200 -9.820 1.00 67.00 203 GLU A O 1
ATOM 1592 N N . PRO A 1 204 ? -13.775 -20.384 -11.736 1.00 65.25 204 PRO A N 1
ATOM 1593 C CA . PRO A 1 204 ? -13.878 -18.949 -11.891 1.00 65.25 204 PRO A CA 1
ATOM 1594 C C . PRO A 1 204 ? -14.730 -18.422 -10.738 1.00 65.25 204 PRO A C 1
ATOM 1596 O O . PRO A 1 204 ? -15.915 -18.743 -10.657 1.00 65.25 204 PRO A O 1
ATOM 1599 N N . GLU A 1 205 ? -14.124 -17.622 -9.860 1.00 61.06 205 GLU A N 1
ATOM 1600 C CA . GLU A 1 205 ? -14.850 -16.772 -8.921 1.00 61.06 205 GLU A CA 1
ATOM 1601 C C . GLU A 1 205 ? -15.748 -15.852 -9.754 1.00 61.06 205 GLU A C 1
ATOM 1603 O O . GLU A 1 205 ? -15.310 -14.867 -10.353 1.00 61.06 205 GLU A O 1
ATOM 1608 N N . PHE A 1 206 ? -17.013 -16.238 -9.884 1.00 55.41 206 PHE A N 1
ATOM 1609 C CA . PHE A 1 206 ? -18.050 -15.335 -10.337 1.00 55.41 206 PHE A CA 1
ATOM 1610 C C . PHE A 1 206 ? -18.325 -14.396 -9.170 1.00 55.41 206 PHE A C 1
ATOM 1612 O O . PHE A 1 206 ? -18.962 -14.799 -8.201 1.00 55.41 206 PHE A O 1
ATOM 1619 N N . ASP A 1 207 ? -17.826 -13.164 -9.268 1.00 56.28 207 ASP A N 1
ATOM 1620 C CA . ASP A 1 207 ? -18.273 -12.060 -8.421 1.00 56.28 207 ASP A CA 1
ATOM 1621 C C . ASP A 1 207 ? -19.799 -11.984 -8.537 1.00 56.28 207 ASP A C 1
ATOM 1623 O O . ASP A 1 207 ? -20.348 -11.603 -9.578 1.00 56.28 207 ASP A O 1
ATOM 1627 N N . SER A 1 208 ? -20.489 -12.424 -7.489 1.00 51.94 208 SER A N 1
ATOM 1628 C CA . SER A 1 208 ? -21.941 -12.397 -7.379 1.00 51.94 208 SER A CA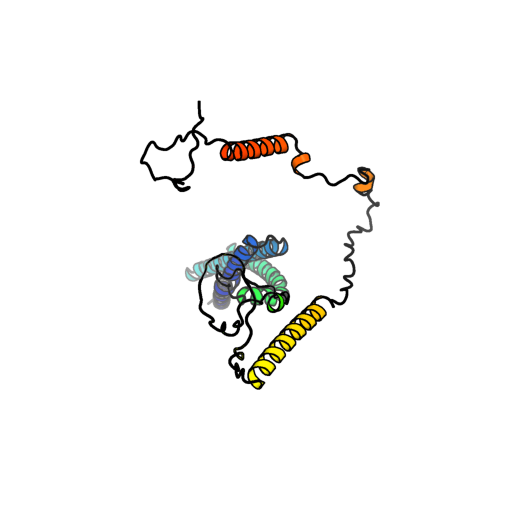 1
ATOM 1629 C C . SER A 1 208 ? -22.404 -10.994 -6.989 1.00 51.94 208 SER A C 1
ATOM 1631 O O . SER A 1 208 ? -23.129 -10.824 -6.013 1.00 51.94 208 SER A O 1
ATOM 1633 N N . ASP A 1 209 ? -22.008 -9.985 -7.762 1.00 56.91 209 ASP A N 1
ATOM 1634 C CA . ASP A 1 209 ? -22.597 -8.641 -7.707 1.00 56.91 209 ASP A CA 1
ATOM 1635 C C . ASP A 1 209 ? -23.951 -8.620 -8.451 1.00 56.91 209 ASP A C 1
ATOM 1637 O O . ASP A 1 209 ? -24.295 -7.676 -9.171 1.00 56.91 209 ASP A O 1
ATOM 1641 N N . ASP A 1 210 ? -24.737 -9.687 -8.300 1.00 57.19 210 ASP A N 1
ATOM 1642 C CA . ASP A 1 210 ? -26.150 -9.685 -8.640 1.00 57.19 210 ASP A CA 1
ATOM 1643 C C . ASP A 1 210 ? -26.877 -9.034 -7.456 1.00 57.19 210 ASP A C 1
ATOM 1645 O O . ASP A 1 210 ? -27.318 -9.682 -6.513 1.00 57.19 210 ASP A O 1
ATOM 1649 N N . ASP A 1 211 ? -26.977 -7.703 -7.480 1.00 61.19 211 ASP A N 1
ATOM 1650 C CA . ASP A 1 211 ? -28.010 -7.004 -6.716 1.00 61.19 211 ASP A CA 1
ATOM 1651 C C . ASP A 1 211 ? -29.378 -7.559 -7.174 1.00 61.19 211 ASP A C 1
ATOM 1653 O O . ASP A 1 211 ? -29.927 -7.100 -8.184 1.00 61.19 211 ASP A O 1
ATOM 1657 N N . ASP A 1 212 ? -29.917 -8.538 -6.440 1.00 60.84 212 ASP A N 1
ATOM 1658 C CA . ASP A 1 212 ? -31.107 -9.339 -6.785 1.00 60.84 212 ASP A CA 1
ATOM 1659 C C . ASP A 1 212 ? -32.381 -8.515 -7.090 1.00 60.84 212 ASP A C 1
ATOM 1661 O O . ASP A 1 212 ? -33.328 -9.019 -7.695 1.00 60.84 212 ASP A O 1
ATOM 1665 N N . ASP A 1 213 ? -32.387 -7.216 -6.769 1.00 62.66 213 ASP A N 1
ATOM 1666 C CA . ASP A 1 213 ? -33.517 -6.300 -6.968 1.00 62.66 213 ASP A CA 1
ATOM 1667 C C . ASP A 1 213 ? -33.312 -5.230 -8.067 1.00 62.66 213 ASP A C 1
ATOM 1669 O O . ASP A 1 213 ? -34.172 -4.358 -8.266 1.00 62.66 213 ASP A O 1
ATOM 1673 N N . LYS A 1 214 ? -32.204 -5.249 -8.828 1.00 72.81 214 LYS A N 1
ATOM 1674 C CA . LYS A 1 214 ? -31.933 -4.235 -9.874 1.00 72.81 214 LYS A CA 1
ATOM 1675 C C . LYS A 1 214 ? -32.186 -4.766 -11.289 1.00 72.81 214 LYS A C 1
ATOM 1677 O O . LYS A 1 214 ? -31.764 -5.845 -11.689 1.00 72.81 214 LYS A O 1
ATOM 1682 N N . LYS A 1 215 ? -32.853 -3.950 -12.122 1.00 84.00 215 LYS A N 1
ATOM 1683 C CA . LYS A 1 215 ? -33.002 -4.223 -13.566 1.00 84.00 215 LYS A CA 1
ATOM 1684 C C . LYS A 1 215 ? -31.616 -4.402 -14.196 1.00 84.00 215 LYS A C 1
ATOM 1686 O O . LYS A 1 215 ? -30.779 -3.510 -14.066 1.00 84.00 215 LYS A O 1
ATOM 1691 N N . ARG A 1 216 ? -31.415 -5.496 -14.942 1.00 84.25 216 ARG A N 1
ATOM 1692 C CA . ARG A 1 216 ? -30.161 -5.791 -15.660 1.00 84.25 216 ARG A CA 1
ATOM 1693 C C . ARG A 1 216 ? -29.730 -4.598 -16.517 1.00 84.25 216 ARG A C 1
ATOM 1695 O O . ARG A 1 216 ? -30.397 -4.248 -17.494 1.00 84.25 216 ARG A O 1
ATOM 1702 N N . GLY A 1 217 ? -28.624 -3.965 -16.137 1.00 87.12 217 GLY A N 1
ATOM 1703 C CA . GLY A 1 217 ? -28.036 -2.858 -16.885 1.00 87.12 217 GLY A CA 1
ATOM 1704 C C . GLY A 1 217 ? -27.416 -3.332 -18.200 1.00 87.12 217 GLY A C 1
ATOM 1705 O O . GLY A 1 217 ? -26.916 -4.449 -18.306 1.00 87.12 217 GLY A O 1
ATOM 1706 N N . ALA A 1 218 ? -27.413 -2.475 -19.222 1.00 90.19 218 ALA A N 1
ATOM 1707 C CA . ALA A 1 218 ? -26.695 -2.768 -20.459 1.00 90.19 218 ALA A CA 1
ATOM 1708 C C . ALA A 1 218 ? -25.174 -2.711 -20.227 1.00 90.19 218 ALA A C 1
ATOM 1710 O O . ALA A 1 218 ? -24.651 -1.722 -19.709 1.00 90.19 218 ALA A O 1
ATOM 1711 N N . THR A 1 219 ? -24.438 -3.736 -20.662 1.00 90.38 219 THR A N 1
ATOM 1712 C CA . THR A 1 219 ? -22.977 -3.787 -20.514 1.00 90.38 219 THR A CA 1
ATOM 1713 C C . THR A 1 219 ? -22.296 -2.677 -21.322 1.00 90.38 219 THR A C 1
ATOM 1715 O O . THR A 1 219 ? -22.730 -2.314 -22.419 1.00 90.38 219 THR A O 1
ATOM 1718 N N . TYR A 1 220 ? -21.149 -2.180 -20.848 1.00 91.38 220 TYR A N 1
ATOM 1719 C CA . TYR A 1 220 ? -20.359 -1.155 -21.548 1.00 91.38 220 TYR A CA 1
ATOM 1720 C C . TYR A 1 220 ? -20.045 -1.514 -23.013 1.00 91.38 220 TYR A C 1
ATOM 1722 O O . TYR A 1 220 ? -19.995 -0.634 -23.879 1.00 91.38 220 TYR A O 1
ATOM 1730 N N . GLN A 1 221 ? -19.852 -2.806 -23.299 1.00 92.06 221 GLN A N 1
ATOM 1731 C CA . GLN A 1 221 ? -19.625 -3.311 -24.654 1.00 92.06 221 GLN A CA 1
ATOM 1732 C C . GLN A 1 221 ? -20.817 -3.018 -25.579 1.00 92.06 221 GLN A C 1
ATOM 1734 O O . GLN A 1 221 ? -20.603 -2.478 -26.667 1.00 92.06 221 GLN A O 1
ATOM 1739 N N . MET A 1 222 ? -22.046 -3.273 -25.111 1.00 91.38 222 MET A N 1
ATOM 1740 C CA . MET A 1 222 ? -23.295 -3.009 -25.839 1.00 91.38 222 MET A CA 1
ATOM 1741 C C . MET A 1 222 ? -23.560 -1.509 -25.997 1.00 91.38 222 MET A C 1
ATOM 1743 O O . MET A 1 222 ? -23.989 -1.053 -27.052 1.00 91.38 222 MET A O 1
ATOM 1747 N N . ILE A 1 223 ? -23.252 -0.709 -24.972 1.00 94.56 223 ILE A N 1
ATOM 1748 C CA . ILE A 1 223 ? -23.443 0.749 -25.026 1.00 94.56 223 ILE A CA 1
ATOM 1749 C C . ILE A 1 223 ? -22.486 1.394 -26.040 1.00 94.56 223 ILE A C 1
ATOM 1751 O O . ILE A 1 223 ? -22.843 2.353 -26.726 1.00 94.56 223 ILE A O 1
ATOM 1755 N N . LYS A 1 224 ? -21.234 0.923 -26.116 1.00 95.44 224 LYS A N 1
ATOM 1756 C CA . LYS A 1 224 ? -20.203 1.555 -26.954 1.00 95.44 224 LYS A CA 1
ATOM 1757 C C . LYS A 1 224 ? -20.054 0.954 -28.348 1.00 95.44 224 LYS A C 1
ATOM 1759 O O . LYS A 1 224 ? -19.433 1.627 -29.172 1.00 95.44 224 LYS A O 1
ATOM 1764 N N . ASN A 1 225 ? -20.531 -0.269 -28.598 1.00 94.56 225 ASN A N 1
ATOM 1765 C CA . ASN A 1 225 ? -20.483 -0.960 -29.897 1.00 94.56 225 ASN A CA 1
ATOM 1766 C C . ASN A 1 225 ? -19.146 -0.773 -30.639 1.00 94.56 225 ASN A C 1
ATOM 1768 O O . ASN A 1 225 ? -19.082 -0.442 -31.822 1.00 94.56 225 ASN A O 1
ATOM 1772 N N . LYS A 1 226 ? -18.032 -0.920 -29.905 1.00 90.50 226 LYS A N 1
ATOM 1773 C CA . LYS A 1 226 ? -16.685 -0.643 -30.434 1.00 90.50 226 LYS A CA 1
ATOM 1774 C C . LYS A 1 226 ? -16.183 -1.734 -31.386 1.00 90.50 226 LYS A C 1
ATOM 1776 O O . LYS A 1 226 ? -15.322 -1.408 -32.204 1.00 90.50 226 LYS A O 1
ATOM 1781 N N . GLY A 1 227 ? -16.719 -2.955 -31.303 1.00 92.62 227 GLY A N 1
ATOM 1782 C CA . GLY A 1 227 ? -16.343 -4.105 -32.134 1.00 92.62 227 GLY A CA 1
ATOM 1783 C C . GLY A 1 227 ? -14.897 -4.575 -31.926 1.00 92.62 227 GLY A C 1
ATOM 1784 O O . GLY A 1 227 ? -14.231 -4.184 -30.966 1.00 92.62 227 GLY A O 1
ATOM 1785 N N . LEU A 1 228 ? -14.395 -5.381 -32.865 1.00 94.19 228 LEU A N 1
ATOM 1786 C CA . LEU A 1 228 ? -13.043 -5.961 -32.858 1.00 94.19 228 LEU A CA 1
ATOM 1787 C C . LEU A 1 228 ? -11.980 -4.956 -33.342 1.00 94.19 228 LEU A C 1
ATOM 1789 O O . LEU A 1 228 ? -11.354 -5.119 -34.389 1.00 94.19 228 LEU A O 1
ATOM 1793 N N . LYS A 1 229 ? -11.792 -3.860 -32.601 1.00 90.69 229 LYS A N 1
ATOM 1794 C CA . LYS A 1 229 ? -10.738 -2.874 -32.895 1.00 90.69 229 LYS A CA 1
ATOM 1795 C C . LYS A 1 229 ? -9.401 -3.323 -32.308 1.00 90.69 229 LYS A C 1
ATOM 1797 O O . LYS A 1 229 ? -9.329 -3.683 -31.139 1.00 90.69 229 LYS A O 1
ATOM 1802 N N . ALA A 1 230 ? -8.329 -3.194 -33.092 1.00 95.62 230 ALA A N 1
ATOM 1803 C CA . ALA A 1 230 ? -6.968 -3.439 -32.621 1.00 95.62 230 ALA A CA 1
ATOM 1804 C C . ALA A 1 230 ? -6.611 -2.559 -31.410 1.00 95.62 230 ALA A C 1
ATOM 1806 O O . ALA A 1 230 ? -7.037 -1.399 -31.306 1.00 95.62 230 ALA A O 1
ATOM 1807 N N . HIS A 1 231 ? -5.780 -3.096 -30.515 1.00 95.38 231 HIS A N 1
ATOM 1808 C CA . HIS A 1 231 ? -5.313 -2.363 -29.346 1.00 95.38 231 HIS A CA 1
ATOM 1809 C C . HIS A 1 231 ? -4.508 -1.117 -29.757 1.00 95.38 231 HIS A C 1
ATOM 1811 O O . HIS A 1 231 ? -3.600 -1.167 -30.587 1.00 95.38 231 HIS A O 1
ATOM 1817 N N . LYS A 1 232 ? -4.834 0.030 -29.148 1.00 93.25 232 LYS A N 1
ATOM 1818 C CA . LYS A 1 232 ? -4.129 1.303 -29.350 1.00 93.25 232 LYS A CA 1
ATOM 1819 C C . LYS A 1 232 ? -3.459 1.718 -28.049 1.00 93.25 232 LYS A C 1
ATOM 1821 O O . LYS A 1 232 ? -4.121 1.836 -27.019 1.00 93.25 232 LYS A O 1
ATOM 1826 N N . SER A 1 233 ? -2.166 2.027 -28.116 1.00 95.62 233 SER A N 1
ATOM 1827 C CA . SER A 1 233 ? -1.405 2.491 -26.952 1.00 95.62 233 SER A CA 1
ATOM 1828 C C . SER A 1 233 ? -2.023 3.737 -26.299 1.00 95.62 233 SER A C 1
ATOM 1830 O O . SER A 1 233 ? -2.593 4.605 -26.968 1.00 95.62 233 SER A O 1
ATOM 1832 N N . LYS A 1 234 ? -1.861 3.868 -24.975 1.00 94.94 234 LYS A N 1
ATOM 1833 C CA . LYS A 1 234 ? -2.401 4.989 -24.178 1.00 94.94 234 LYS A CA 1
ATOM 1834 C C . LYS A 1 234 ? -1.932 6.360 -24.684 1.00 94.94 234 LYS A C 1
ATOM 1836 O O . LYS A 1 234 ? -2.695 7.319 -24.659 1.00 94.94 234 LYS A O 1
ATOM 1841 N N . ILE A 1 235 ? -0.717 6.439 -25.231 1.00 94.31 235 ILE A N 1
ATOM 1842 C CA . ILE A 1 235 ? -0.143 7.667 -25.806 1.00 94.31 235 ILE A CA 1
ATOM 1843 C C . ILE A 1 235 ? -0.972 8.168 -26.998 1.00 94.31 235 ILE A C 1
ATOM 1845 O O . ILE A 1 235 ? -1.123 9.373 -27.179 1.00 94.31 235 ILE A O 1
ATOM 1849 N N . ASN A 1 236 ? -1.555 7.263 -27.788 1.00 94.00 236 ASN A N 1
ATOM 1850 C CA . ASN A 1 236 ? -2.392 7.632 -28.929 1.00 94.00 236 ASN A CA 1
ATOM 1851 C C . ASN A 1 236 ? -3.779 8.156 -28.519 1.00 94.00 236 ASN A C 1
ATOM 1853 O O . ASN A 1 236 ? -4.487 8.672 -29.379 1.00 94.00 236 ASN A O 1
ATOM 1857 N N . ARG A 1 237 ? -4.165 8.060 -27.236 1.00 95.19 237 ARG A N 1
ATOM 1858 C CA . ARG A 1 237 ? -5.424 8.636 -26.730 1.00 95.19 237 ARG A CA 1
ATOM 1859 C C . ARG A 1 237 ? -5.356 10.161 -26.598 1.00 95.19 237 ARG A C 1
ATOM 1861 O O . ARG A 1 237 ? -6.388 10.808 -26.693 1.00 95.19 237 ARG A O 1
ATOM 1868 N N . ASN A 1 238 ? -4.163 10.735 -26.393 1.00 96.31 238 ASN A N 1
ATOM 1869 C CA . ASN A 1 238 ? -3.978 12.177 -26.213 1.00 96.31 238 ASN A CA 1
ATOM 1870 C C . ASN A 1 238 ? -2.939 12.737 -27.212 1.00 96.31 238 ASN A C 1
ATOM 1872 O O . ASN A 1 238 ? -1.738 12.470 -27.063 1.00 96.31 238 ASN A O 1
ATOM 1876 N N . PRO A 1 239 ? -3.358 13.558 -28.197 1.00 97.44 239 PRO A N 1
ATOM 1877 C CA . PRO A 1 239 ? -2.460 14.063 -29.235 1.00 97.44 239 PRO A CA 1
ATOM 1878 C C . PRO A 1 239 ? -1.333 14.941 -28.672 1.00 97.44 239 PRO A C 1
ATOM 1880 O O . PRO A 1 239 ? -0.195 14.853 -29.142 1.00 97.44 239 PRO A O 1
ATOM 1883 N N . ARG A 1 240 ? -1.597 15.723 -27.616 1.00 97.62 240 ARG A N 1
ATOM 1884 C CA . ARG A 1 240 ? -0.594 16.581 -26.966 1.00 97.62 240 ARG A CA 1
ATOM 1885 C C . ARG A 1 240 ? 0.509 15.751 -26.312 1.00 97.62 240 ARG A C 1
ATOM 1887 O O . ARG A 1 240 ? 1.692 16.034 -26.503 1.00 97.62 240 ARG A O 1
ATOM 1894 N N . VAL A 1 241 ? 0.139 14.702 -25.574 1.00 97.62 241 VAL A N 1
ATOM 1895 C CA . VAL A 1 241 ? 1.112 13.819 -24.902 1.00 97.62 241 VAL A CA 1
ATOM 1896 C C . VAL A 1 241 ? 1.973 13.087 -25.930 1.00 97.62 241 VAL A C 1
ATOM 1898 O O . VAL A 1 241 ? 3.194 13.026 -25.768 1.00 97.62 241 VAL A O 1
ATOM 1901 N N . LYS A 1 242 ? 1.368 12.615 -27.028 1.00 97.88 242 LYS A N 1
ATOM 1902 C CA . LYS A 1 242 ? 2.097 11.996 -28.142 1.00 97.88 242 LYS A CA 1
ATOM 1903 C C . LYS A 1 242 ? 3.151 12.932 -28.730 1.00 97.88 242 LYS A C 1
ATOM 1905 O O . LYS A 1 242 ? 4.304 12.527 -28.867 1.00 97.88 242 LYS A O 1
ATOM 1910 N N . LYS A 1 243 ? 2.785 14.181 -29.036 1.00 98.06 243 LYS A N 1
ATOM 1911 C CA . LYS A 1 243 ? 3.710 15.166 -29.621 1.00 98.06 243 LYS A CA 1
ATOM 1912 C C . LYS A 1 243 ? 4.817 15.581 -28.655 1.00 98.06 243 LYS A C 1
ATOM 1914 O O . LYS A 1 243 ? 5.975 15.629 -29.060 1.00 98.06 243 LYS A O 1
ATOM 1919 N N . ARG A 1 244 ? 4.504 15.757 -27.368 1.00 97.88 244 ARG A N 1
ATOM 1920 C CA . ARG A 1 244 ? 5.506 16.033 -26.324 1.00 97.88 244 ARG A CA 1
ATOM 1921 C C . ARG A 1 244 ? 6.558 14.922 -26.229 1.00 97.88 244 ARG A C 1
ATOM 1923 O O . ARG A 1 244 ? 7.753 15.202 -26.200 1.00 97.88 244 ARG A O 1
ATOM 1930 N N . LEU A 1 245 ? 6.125 13.658 -26.211 1.00 97.50 245 LEU A N 1
ATOM 1931 C CA . LEU A 1 245 ? 7.038 12.511 -26.162 1.00 97.50 245 LEU A CA 1
ATOM 1932 C C . LEU A 1 245 ? 7.826 12.344 -27.464 1.00 97.50 245 LEU A C 1
ATOM 1934 O O . LEU A 1 245 ? 9.015 12.036 -27.417 1.00 97.50 245 LEU A O 1
ATOM 1938 N N . GLN A 1 246 ? 7.193 12.574 -28.617 1.00 97.44 246 GLN A N 1
ATOM 1939 C CA . GLN A 1 246 ? 7.867 12.550 -29.915 1.00 97.44 246 GLN A CA 1
ATOM 1940 C C . GLN A 1 246 ? 8.993 13.593 -29.971 1.00 97.44 246 GLN A C 1
ATOM 1942 O O . GLN A 1 246 ? 10.101 13.258 -30.384 1.00 97.44 246 GLN A O 1
ATOM 1947 N N . TYR A 1 247 ? 8.736 14.812 -29.487 1.00 97.81 247 TYR A N 1
ATOM 1948 C CA . TYR A 1 247 ? 9.737 15.874 -29.395 1.00 97.81 247 TYR A CA 1
ATOM 1949 C C . TYR A 1 247 ? 10.880 15.510 -28.440 1.00 97.81 247 TYR A C 1
ATOM 1951 O O . TYR A 1 247 ? 12.042 15.573 -28.832 1.00 97.81 247 TYR A O 1
ATOM 1959 N N . LYS A 1 248 ? 10.574 15.017 -27.229 1.00 97.56 248 LYS A N 1
ATOM 1960 C CA . LYS A 1 248 ? 11.601 14.555 -26.274 1.00 97.56 248 LYS A CA 1
ATOM 1961 C C . LYS A 1 248 ? 12.492 13.461 -26.881 1.00 97.56 248 LYS A C 1
ATOM 1963 O O . LYS A 1 248 ? 13.713 13.545 -26.786 1.00 97.56 248 LYS A O 1
ATOM 1968 N N . LYS A 1 249 ? 11.903 12.466 -27.561 1.00 97.31 249 LYS A N 1
ATOM 1969 C CA . LYS A 1 249 ? 12.653 11.408 -28.267 1.00 97.31 249 LYS A CA 1
ATOM 1970 C C . LYS A 1 249 ? 13.508 11.965 -29.410 1.00 97.31 249 LYS A C 1
ATOM 1972 O O . LYS A 1 249 ? 14.622 11.492 -29.619 1.00 97.31 249 LYS A O 1
ATOM 1977 N N . ALA A 1 250 ? 13.002 12.950 -30.153 1.00 96.81 250 ALA A N 1
ATOM 1978 C CA . ALA A 1 250 ? 13.753 13.605 -31.221 1.00 96.81 250 ALA A CA 1
ATOM 1979 C C . ALA A 1 250 ? 14.950 14.398 -30.677 1.00 96.81 250 ALA A C 1
ATOM 1981 O O . ALA A 1 250 ? 16.035 14.292 -31.242 1.00 96.81 250 ALA A O 1
ATOM 1982 N N . LEU A 1 251 ? 14.787 15.106 -29.554 1.00 95.50 251 LEU A N 1
ATOM 1983 C CA . LEU A 1 251 ? 15.887 15.794 -28.878 1.00 95.50 251 LEU A CA 1
ATOM 1984 C C . LEU A 1 251 ? 16.982 14.819 -28.436 1.00 95.50 251 LEU A C 1
ATOM 1986 O O . LEU A 1 251 ? 18.148 15.049 -28.733 1.00 95.50 251 LEU A O 1
ATOM 1990 N N . VAL A 1 252 ? 16.623 13.699 -27.802 1.00 94.56 252 VAL A N 1
ATOM 1991 C CA . VAL A 1 252 ? 17.605 12.673 -27.398 1.00 94.56 252 VAL A CA 1
ATOM 1992 C C . VAL A 1 252 ? 18.346 12.101 -28.613 1.00 94.56 252 VAL A C 1
ATOM 1994 O O . VAL A 1 252 ? 19.570 12.006 -28.596 1.00 94.56 252 VAL A O 1
ATOM 1997 N N . ARG A 1 253 ? 17.634 11.789 -29.705 1.00 96.12 253 ARG A N 1
ATOM 1998 C CA . ARG A 1 253 ? 18.265 11.311 -30.948 1.00 96.12 253 ARG A CA 1
ATOM 1999 C C . ARG A 1 253 ? 19.213 12.352 -31.547 1.00 96.12 253 ARG A C 1
ATOM 2001 O O . ARG A 1 253 ? 20.299 11.994 -31.992 1.00 96.12 253 ARG A O 1
ATOM 2008 N N . ARG A 1 254 ? 18.823 13.631 -31.523 1.00 94.62 254 ARG A N 1
ATOM 2009 C CA . ARG A 1 254 ? 19.661 14.739 -31.994 1.00 94.62 254 ARG A CA 1
ATOM 2010 C C . ARG A 1 254 ? 20.947 14.845 -31.176 1.00 94.62 254 ARG A C 1
ATOM 2012 O O . ARG A 1 254 ? 22.000 14.942 -31.790 1.00 94.62 254 ARG A O 1
ATOM 2019 N N . LYS A 1 255 ? 20.876 14.740 -29.843 1.00 91.56 255 LYS A N 1
ATOM 2020 C CA . LYS A 1 255 ? 22.057 14.736 -28.955 1.00 91.56 255 LYS A CA 1
ATOM 2021 C C . LYS A 1 255 ? 23.033 13.597 -29.263 1.00 91.56 255 LYS A C 1
ATOM 2023 O O . LYS A 1 255 ? 24.237 13.764 -29.099 1.00 91.56 255 LYS A O 1
ATOM 2028 N N . GLY A 1 256 ? 22.522 12.453 -29.725 1.00 89.75 256 GLY A N 1
ATOM 2029 C CA . GLY A 1 256 ? 23.349 11.333 -30.178 1.00 89.75 256 GLY A CA 1
ATOM 2030 C C . GLY A 1 256 ? 24.032 11.571 -31.532 1.00 89.75 256 GLY A C 1
ATOM 2031 O O . GLY A 1 256 ? 25.157 11.125 -31.730 1.00 89.75 256 GLY A O 1
ATOM 2032 N N . GLN A 1 257 ? 23.377 12.278 -32.458 1.00 91.62 257 GLN A N 1
ATOM 2033 C CA . GLN A 1 257 ? 23.924 12.568 -33.792 1.00 91.62 257 GLN A CA 1
ATOM 2034 C C . GLN A 1 257 ? 24.884 13.762 -33.797 1.00 91.62 257 GLN A C 1
ATOM 2036 O O . GLN A 1 257 ? 25.938 13.716 -34.426 1.00 91.62 257 GLN A O 1
ATOM 2041 N N . VAL A 1 258 ? 24.507 14.841 -33.112 1.00 90.81 258 VAL A N 1
ATOM 2042 C CA . VAL A 1 258 ? 25.235 16.109 -33.078 1.00 90.81 258 VAL A CA 1
ATOM 2043 C C . VAL A 1 258 ? 25.439 16.500 -31.624 1.00 90.81 258 VAL A C 1
ATOM 2045 O O . VAL A 1 258 ? 24.486 16.570 -30.848 1.00 90.81 258 VAL A O 1
ATOM 2048 N N . ARG A 1 259 ? 26.691 16.784 -31.260 1.00 87.94 259 ARG A N 1
ATOM 2049 C CA . ARG A 1 259 ? 27.015 17.294 -29.927 1.00 87.94 259 ARG A CA 1
ATOM 2050 C C . ARG A 1 259 ? 26.454 18.707 -29.768 1.00 87.94 259 ARG A C 1
ATOM 2052 O O . ARG A 1 259 ? 26.697 19.568 -30.609 1.00 87.94 259 ARG A O 1
ATOM 2059 N N . GLU A 1 260 ? 25.697 18.923 -28.697 1.00 87.75 260 GLU A N 1
ATOM 2060 C CA . GLU A 1 260 ? 25.224 20.254 -28.308 1.00 87.75 260 GLU A CA 1
ATOM 2061 C C . GLU A 1 260 ? 26.381 21.099 -27.750 1.00 87.75 260 GLU A C 1
ATOM 2063 O O . GLU A 1 260 ? 27.401 20.568 -27.305 1.00 87.75 260 GLU A O 1
ATOM 2068 N N . VAL A 1 261 ? 26.213 22.423 -27.783 1.00 88.38 261 VAL A N 1
ATOM 2069 C CA . VAL A 1 261 ? 27.170 23.374 -27.201 1.00 88.38 261 VAL A CA 1
ATOM 2070 C C . VAL A 1 261 ? 27.191 23.197 -25.681 1.00 88.38 261 VAL A C 1
ATOM 2072 O O . VAL A 1 261 ? 26.136 23.136 -25.049 1.00 88.38 261 VAL A O 1
ATOM 2075 N N . ARG A 1 262 ? 28.385 23.119 -25.087 1.00 83.44 262 ARG A N 1
ATOM 2076 C CA . ARG A 1 262 ? 28.560 23.050 -23.630 1.00 83.44 262 ARG A CA 1
ATOM 2077 C C . ARG A 1 262 ? 28.399 24.453 -23.038 1.00 83.44 262 ARG A C 1
ATOM 2079 O O . ARG A 1 262 ? 29.091 25.370 -23.459 1.00 83.44 262 ARG A O 1
ATOM 2086 N N . THR A 1 263 ? 27.487 24.633 -22.082 1.00 82.56 263 THR A N 1
ATOM 2087 C CA . THR A 1 263 ? 27.136 25.959 -21.522 1.00 82.56 263 THR A CA 1
ATOM 2088 C C . THR A 1 263 ? 27.519 26.142 -20.047 1.00 82.56 263 THR A C 1
ATOM 2090 O O . THR A 1 263 ? 27.142 27.142 -19.449 1.00 82.56 263 THR A O 1
ATOM 2093 N N . GLY A 1 264 ? 28.239 25.192 -19.437 1.00 76.19 264 GLY A N 1
ATOM 2094 C CA . GLY A 1 264 ? 28.473 25.138 -17.982 1.00 76.19 264 GLY A CA 1
ATOM 2095 C C . GLY A 1 264 ? 29.937 25.031 -17.542 1.00 76.19 264 GLY A C 1
ATOM 2096 O O . GLY A 1 264 ? 30.196 24.737 -16.383 1.00 76.19 264 GLY A O 1
ATOM 2097 N N . GLU A 1 265 ? 30.901 25.256 -18.437 1.00 72.75 265 GLU A N 1
ATOM 2098 C CA . GLU A 1 265 ? 32.341 25.095 -18.147 1.00 72.75 265 GLU A CA 1
ATOM 2099 C C . GLU A 1 265 ? 32.963 26.297 -17.399 1.00 72.75 265 GLU A C 1
ATOM 2101 O O . GLU A 1 265 ? 34.174 26.357 -17.216 1.00 72.75 265 GLU A O 1
ATOM 2106 N N . ALA A 1 266 ? 32.150 27.258 -16.945 1.00 66.69 266 ALA A N 1
ATOM 2107 C CA . ALA A 1 266 ? 32.616 28.545 -16.420 1.00 66.69 266 ALA A CA 1
ATOM 2108 C C . ALA A 1 266 ? 33.340 28.476 -15.060 1.00 66.69 266 ALA A C 1
ATOM 2110 O O . ALA A 1 266 ? 34.053 29.412 -14.714 1.00 66.69 266 ALA A O 1
ATOM 2111 N N . ALA A 1 267 ? 33.159 27.407 -14.278 1.00 73.81 267 ALA A N 1
ATOM 2112 C CA . ALA A 1 267 ? 33.756 27.301 -12.946 1.00 73.81 267 ALA A CA 1
ATOM 2113 C C . ALA A 1 267 ? 35.170 26.692 -12.988 1.00 73.81 267 ALA A C 1
ATOM 2115 O O . ALA A 1 267 ? 36.136 27.379 -12.668 1.00 73.81 267 ALA A O 1
ATOM 2116 N N . ARG A 1 268 ? 35.307 25.413 -13.372 1.00 82.75 268 ARG A N 1
ATOM 2117 C CA . ARG A 1 268 ? 36.583 24.692 -13.566 1.00 82.75 268 ARG A CA 1
ATOM 2118 C C . ARG A 1 268 ? 36.363 23.521 -14.530 1.00 82.75 268 ARG A C 1
ATOM 2120 O O . ARG A 1 268 ? 35.319 22.874 -14.474 1.00 82.75 268 ARG A O 1
ATOM 2127 N N . TYR A 1 269 ? 37.338 23.230 -15.390 1.00 86.12 269 TYR A N 1
ATOM 2128 C CA . TYR A 1 269 ? 37.285 22.081 -16.299 1.00 86.12 269 TYR A CA 1
ATOM 2129 C C . TYR A 1 269 ? 37.472 20.766 -15.526 1.00 86.12 269 TYR A C 1
ATOM 2131 O O . TYR A 1 269 ? 38.506 20.559 -14.898 1.00 86.12 269 TYR A O 1
ATOM 2139 N N . GLY A 1 270 ? 36.470 19.883 -15.572 1.00 86.88 270 GLY A N 1
ATOM 2140 C CA . GLY A 1 270 ? 36.458 18.598 -14.854 1.00 86.88 270 GLY A CA 1
ATOM 2141 C C . GLY A 1 270 ? 36.978 17.397 -15.653 1.00 86.88 270 GLY A C 1
ATOM 2142 O O . GLY A 1 270 ? 36.878 16.269 -15.179 1.00 86.88 270 GLY A O 1
ATOM 2143 N N . GLY A 1 271 ? 37.503 17.611 -16.864 1.00 88.62 271 GLY A N 1
ATOM 2144 C CA . GLY A 1 271 ? 37.893 16.530 -17.774 1.00 88.62 271 GLY A CA 1
ATOM 2145 C C . GLY A 1 271 ? 36.742 15.974 -18.628 1.00 88.62 271 GLY A C 1
ATOM 2146 O O . GLY A 1 271 ? 35.581 16.360 -18.498 1.00 88.62 271 GLY A O 1
ATOM 2147 N N . GLU A 1 272 ? 37.073 15.051 -19.538 1.00 88.62 272 GLU A N 1
ATOM 2148 C CA . GLU A 1 272 ? 36.114 14.400 -20.445 1.00 88.62 272 GLU A CA 1
ATOM 2149 C C . GLU A 1 272 ? 35.512 13.139 -19.802 1.00 88.62 272 GLU A C 1
ATOM 2151 O O . GLU A 1 272 ? 36.073 12.049 -19.912 1.00 88.62 272 GLU A O 1
ATOM 2156 N N . MET A 1 273 ? 34.334 13.262 -19.178 1.00 86.69 273 MET A N 1
ATOM 2157 C CA . MET A 1 273 ? 33.666 12.143 -18.483 1.00 86.69 273 MET A CA 1
ATOM 2158 C C . MET A 1 273 ? 33.377 10.931 -19.385 1.00 86.69 273 MET A C 1
ATOM 2160 O O . MET A 1 273 ? 33.419 9.794 -18.932 1.00 86.69 273 MET A O 1
ATOM 2164 N N . THR A 1 274 ? 33.082 11.149 -20.671 1.00 88.00 274 THR A N 1
ATOM 2165 C CA . THR A 1 274 ? 32.783 10.063 -21.628 1.00 88.00 274 THR A CA 1
ATOM 2166 C C . THR A 1 274 ? 34.034 9.410 -22.230 1.00 88.00 274 THR A C 1
ATOM 2168 O O . THR A 1 274 ? 33.909 8.536 -23.089 1.00 88.00 274 THR A O 1
ATOM 2171 N N . GLY A 1 275 ? 35.228 9.863 -21.836 1.00 91.50 275 GLY A N 1
ATOM 2172 C CA . GLY A 1 275 ? 36.510 9.392 -22.352 1.00 91.50 275 GLY A CA 1
ATOM 2173 C C . GLY A 1 275 ? 36.914 9.989 -23.706 1.00 91.50 275 GLY A C 1
ATOM 2174 O O . GLY A 1 275 ? 36.086 10.438 -24.508 1.00 91.50 275 GLY A O 1
ATOM 2175 N N . ILE A 1 276 ? 38.225 9.973 -23.966 1.00 92.88 276 ILE A N 1
ATOM 2176 C CA . ILE A 1 276 ? 38.851 10.458 -25.203 1.00 92.88 276 ILE A CA 1
ATOM 2177 C C . ILE A 1 276 ? 39.293 9.252 -26.038 1.00 92.88 276 ILE A C 1
ATOM 2179 O O . ILE A 1 276 ? 40.042 8.403 -25.567 1.00 92.88 276 ILE A O 1
ATOM 2183 N N . LYS A 1 277 ? 38.846 9.180 -27.298 1.00 94.19 277 LYS A N 1
ATOM 2184 C CA . LYS A 1 277 ? 39.310 8.176 -28.271 1.00 94.19 277 LYS A CA 1
ATOM 2185 C C . LYS A 1 277 ? 40.321 8.814 -29.223 1.00 94.19 277 LYS A C 1
ATOM 2187 O O . LYS A 1 277 ? 39.926 9.629 -30.052 1.00 94.19 277 LYS A O 1
ATOM 2192 N N . SER A 1 278 ? 41.588 8.414 -29.130 1.00 94.12 278 SER A N 1
ATOM 2193 C CA . SER A 1 278 ? 42.697 8.929 -29.954 1.00 94.12 278 SER A CA 1
ATOM 2194 C C . SER A 1 278 ? 42.562 8.595 -31.444 1.00 94.12 278 SER A C 1
ATOM 2196 O O . SER A 1 278 ? 42.936 9.394 -32.294 1.00 94.12 278 SER A O 1
ATOM 2198 N N . ASN A 1 279 ? 41.975 7.443 -31.773 1.00 95.00 279 ASN A N 1
ATOM 2199 C CA . ASN A 1 279 ? 41.933 6.919 -33.143 1.00 95.00 279 ASN A CA 1
ATOM 2200 C C . ASN A 1 279 ? 40.777 7.473 -34.003 1.00 95.00 279 ASN A C 1
ATOM 2202 O O . ASN A 1 279 ? 40.571 7.004 -35.119 1.00 95.00 279 ASN A O 1
ATOM 2206 N N . ILE A 1 280 ? 39.971 8.415 -33.496 1.00 93.62 280 ILE A N 1
ATOM 2207 C CA . ILE A 1 280 ? 38.784 8.925 -34.202 1.00 93.62 280 ILE A CA 1
ATOM 2208 C C . ILE A 1 280 ? 38.963 10.404 -34.546 1.00 93.62 280 ILE A C 1
ATOM 2210 O O . ILE A 1 280 ? 38.924 11.265 -33.670 1.00 93.62 280 ILE A O 1
ATOM 2214 N N . THR A 1 281 ? 39.027 10.711 -35.840 1.00 91.75 281 THR A N 1
ATOM 2215 C CA . THR A 1 281 ? 39.004 12.080 -36.374 1.00 91.75 281 THR A CA 1
ATOM 2216 C C . THR A 1 281 ? 37.596 12.443 -36.857 1.00 91.75 281 THR A C 1
ATOM 2218 O O . THR A 1 281 ? 37.043 11.749 -37.708 1.00 91.75 281 THR A O 1
ATOM 2221 N N . ARG A 1 282 ? 36.996 13.524 -36.335 1.00 88.31 282 ARG A N 1
ATOM 2222 C CA . ARG A 1 282 ? 35.630 13.982 -36.702 1.00 88.31 282 ARG A CA 1
ATOM 2223 C C . ARG A 1 282 ? 35.600 15.279 -37.528 1.00 88.31 282 ARG A C 1
ATOM 2225 O O . ARG A 1 282 ? 34.570 15.946 -37.572 1.00 88.31 282 ARG A O 1
ATOM 2232 N N . SER A 1 283 ? 36.716 15.665 -38.143 1.00 90.94 283 SER A N 1
ATOM 2233 C CA . SER A 1 283 ? 36.795 16.840 -39.019 1.00 90.94 283 SER A CA 1
ATOM 2234 C C . SER A 1 283 ? 36.164 16.568 -40.391 1.00 90.94 283 SER A C 1
ATOM 2236 O O . SER A 1 283 ? 36.117 15.430 -40.859 1.00 90.94 283 SER A O 1
ATOM 2238 N N . ARG A 1 284 ? 35.668 17.621 -41.053 1.00 91.56 284 ARG A N 1
ATOM 2239 C CA . ARG A 1 284 ? 35.180 17.549 -42.437 1.00 91.56 284 ARG A CA 1
ATOM 2240 C C . ARG A 1 284 ? 36.354 17.827 -43.378 1.00 91.56 284 ARG A C 1
ATOM 2242 O O . ARG A 1 284 ? 36.969 18.882 -43.267 1.00 91.56 284 ARG A O 1
ATOM 2249 N N . LYS A 1 285 ? 36.679 16.883 -44.265 1.00 92.44 285 LYS A N 1
ATOM 2250 C CA . LYS A 1 285 ? 37.709 17.073 -45.296 1.00 92.44 285 LYS A CA 1
ATOM 2251 C C . LYS A 1 285 ? 37.172 18.035 -46.363 1.00 92.44 285 LYS A C 1
ATOM 2253 O O . LYS A 1 285 ? 36.025 17.868 -46.782 1.00 92.44 285 LYS A O 1
ATOM 2258 N N . LEU A 1 286 ? 37.969 19.043 -46.713 1.00 87.19 286 LEU A N 1
ATOM 2259 C CA . LEU A 1 286 ? 37.683 20.004 -47.781 1.00 87.19 286 LEU A CA 1
ATOM 2260 C C . LEU A 1 286 ? 38.071 19.423 -49.142 1.00 87.19 286 LEU A C 1
ATOM 2262 O O . LEU A 1 286 ? 39.068 18.662 -49.180 1.00 87.19 286 LEU A O 1
#

Sequence (286 aa):
TSPELLGLLDELQLYLAQYTENIRPAIEKLELKTKRKSNEALATGLAYLKTKEALVLNYTTNISFYLHCKAQGKVMVDHPVLNHILTLQDKLSVCDKIDQPLDDQLDALLNDQDVSEDDDDEEHDDGLGAFFHTDDVASPPPITTKSNAAAQKKRKHAEDEAPPALTVDEAAAEAFYNSVVESKNAHKSLKGEFYTHEPKIVEPEFDSDDDDDKKRGATYQMIKNKGLKAHKSKINRNPRVKKRLQYKKALVRRKGQVREVRTGEAARYGGEMTGIKSNITRSRKL

Organism: Aphanomyces astaci (NCBI:txid112090)

Secondary structure (DSSP, 8-state):
--THHHHHHHHHHHHHHHIIIIIHHHHHHHHHHHHH---HHHHHHHHHHHHHHHHHHHHHHHHHHHHHHHHTT---TT-HHHHHHHHHHHHHHHHHHHHTTTHHHHHHHHHS----TT--------S-HHHH--SSS-PPPP-------------------PPP-----HHHHHHHHHHHHHHHHHHHHHHHHHH----------------TTS--PPPHHHHH---SPPP--GGGG-HHHHHHHHHHHHHHHHHHHSPPPP--TTS-----TT---TT---PPP-